Protein AF-A0A7Y5D4C3-F1 (afdb_monomer)

Radius of gyration: 26.54 Å; Cα contacts (8 Å, |Δi|>4): 122; chains: 1; bounding box: 64×65×62 Å

Mean predicted aligned error: 21.45 Å

pLDDT: mean 72.54, std 17.5, range [31.67, 95.38]

Foldseek 3Di:
DDPPDPLLDPPPPVSVVVLVVVVVVVPLVSLLSVLLVVQLVVQLVVLVVVVVLPDDPDDPCDPVNVVVVSVVSSVVSSVCSPPPHPCRSVVSSQVPRPPCVVVPPDPDPVVCVVPPDDDDDPVNDDPVNCVVVVVPPPPDDDDDDDDPPDDPPVVVVVVPDPPDPDPPDPQDLVVLCVVCQVVLVVVCVVVVHDSVVVSVQLCVQCVSVVRADADPVRHGPPCSNPDDDDPPDPDDD

Structure (mmCIF, N/CA/C/O backbone):
data_AF-A0A7Y5D4C3-F1
#
_entry.id   AF-A0A7Y5D4C3-F1
#
loop_
_atom_site.group_PDB
_atom_site.id
_atom_site.type_symbol
_atom_site.label_atom_id
_atom_site.label_alt_id
_atom_site.label_comp_id
_atom_site.label_asym_id
_atom_site.label_entity_id
_atom_site.label_seq_id
_atom_site.pdbx_PDB_ins_code
_atom_site.Cartn_x
_atom_site.Cartn_y
_atom_site.Cartn_z
_atom_site.occupancy
_atom_site.B_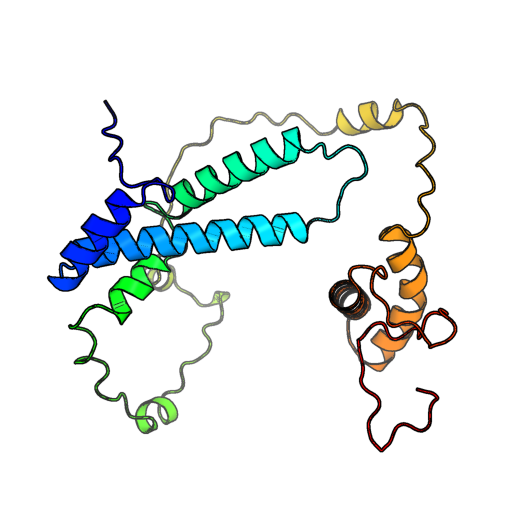iso_or_equiv
_atom_site.auth_seq_id
_atom_site.auth_comp_id
_atom_site.auth_asym_id
_atom_site.auth_atom_id
_atom_site.pdbx_PDB_model_num
ATOM 1 N N . MET A 1 1 ? -3.339 26.433 26.059 1.00 31.67 1 MET A N 1
ATOM 2 C CA . MET A 1 1 ? -2.760 25.170 26.568 1.00 31.67 1 MET A CA 1
ATOM 3 C C . MET A 1 1 ? -3.502 24.014 25.916 1.00 31.67 1 MET A C 1
ATOM 5 O O . MET A 1 1 ? -4.628 23.737 26.306 1.00 31.67 1 MET A O 1
ATOM 9 N N . LEU A 1 2 ? -2.919 23.405 24.883 1.00 35.28 2 LEU A N 1
ATOM 10 C CA . LEU A 1 2 ? -3.439 22.175 24.280 1.00 35.28 2 LEU A CA 1
ATOM 11 C C . LEU A 1 2 ? -3.152 21.020 25.248 1.00 35.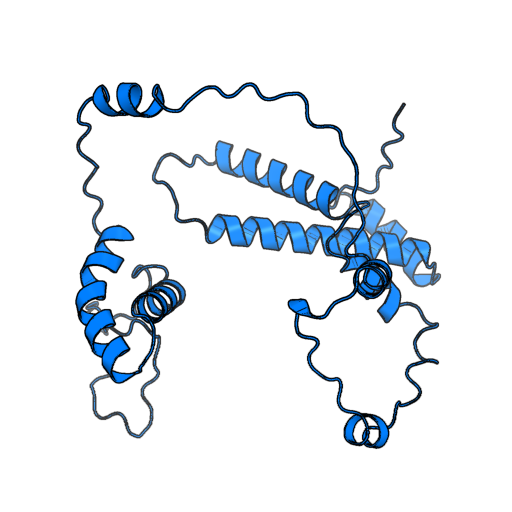28 2 LEU A C 1
ATOM 13 O O . LEU A 1 2 ? -1.994 20.763 25.572 1.00 35.28 2 LEU A O 1
ATOM 17 N N . LYS A 1 3 ? -4.200 20.371 25.764 1.00 36.19 3 LYS A N 1
ATOM 18 C CA . LYS A 1 3 ? -4.071 19.134 26.542 1.00 36.19 3 LYS A CA 1
ATOM 19 C C . LYS A 1 3 ? -3.759 18.005 25.563 1.00 36.19 3 LYS A C 1
ATOM 21 O O . LYS A 1 3 ? -4.674 17.439 24.977 1.00 36.19 3 LYS A O 1
ATOM 26 N N . VAL A 1 4 ? -2.479 17.705 25.377 1.00 41.97 4 VAL A N 1
ATOM 27 C CA . VAL A 1 4 ? -2.048 16.476 24.705 1.00 41.97 4 VAL A CA 1
ATOM 28 C C . VAL A 1 4 ? -2.431 15.322 25.632 1.00 41.97 4 VAL A C 1
ATOM 30 O O . VAL A 1 4 ? -1.893 15.199 26.731 1.00 41.97 4 VAL A O 1
ATOM 33 N N . GLN A 1 5 ? -3.446 14.548 25.254 1.00 47.00 5 GLN A N 1
ATOM 34 C CA . GLN A 1 5 ? -3.793 13.323 25.966 1.00 47.00 5 GLN A CA 1
ATOM 35 C C . GLN A 1 5 ? -2.738 12.272 25.599 1.00 47.00 5 GLN A C 1
ATOM 37 O O . GLN A 1 5 ? -2.455 12.069 24.425 1.00 47.00 5 GLN A O 1
ATOM 42 N N . ASN A 1 6 ? -2.142 11.616 26.598 1.00 45.34 6 ASN A N 1
ATOM 43 C CA . ASN A 1 6 ? -1.064 10.621 26.461 1.00 45.34 6 ASN A CA 1
ATOM 44 C C . ASN A 1 6 ? -1.511 9.293 25.799 1.00 45.34 6 ASN A C 1
ATOM 46 O O . ASN A 1 6 ? -1.026 8.229 26.162 1.00 45.34 6 ASN A O 1
ATOM 50 N N . ALA A 1 7 ? -2.455 9.331 24.860 1.00 47.62 7 ALA A N 1
ATOM 51 C CA . ALA A 1 7 ? -3.040 8.160 24.208 1.00 47.62 7 ALA A CA 1
ATOM 52 C C . ALA A 1 7 ? -2.823 8.154 22.684 1.00 47.62 7 ALA A C 1
ATOM 54 O O . ALA A 1 7 ? -3.533 7.461 21.970 1.00 47.62 7 ALA A O 1
ATOM 55 N N . ASP A 1 8 ? -1.853 8.917 22.175 1.00 54.72 8 ASP A N 1
ATOM 56 C CA . ASP A 1 8 ? -1.548 9.012 20.738 1.00 54.72 8 ASP A CA 1
ATOM 57 C C . ASP A 1 8 ? -0.224 8.305 20.365 1.00 54.72 8 ASP A C 1
ATOM 59 O O . ASP A 1 8 ? 0.352 8.554 19.306 1.00 54.72 8 ASP A O 1
ATOM 63 N N . VAL A 1 9 ? 0.290 7.421 21.233 1.00 58.50 9 VAL A N 1
ATOM 64 C CA . VAL A 1 9 ? 1.590 6.766 21.034 1.00 58.50 9 VAL A CA 1
ATOM 65 C C . VAL A 1 9 ? 1.461 5.241 21.095 1.00 58.50 9 VAL A C 1
ATOM 67 O O . VAL A 1 9 ? 1.316 4.655 22.164 1.00 58.50 9 VAL A O 1
ATOM 70 N N . TYR A 1 10 ? 1.602 4.579 19.944 1.00 55.62 10 TYR A N 1
ATOM 71 C CA . TYR A 1 10 ? 1.575 3.111 19.799 1.00 55.62 10 TYR A CA 1
ATOM 72 C C . TYR A 1 10 ? 2.639 2.352 20.595 1.00 55.62 10 TYR A C 1
ATOM 74 O O . TYR A 1 10 ? 2.581 1.127 20.682 1.00 55.62 10 TYR A O 1
ATOM 82 N N . THR A 1 11 ? 3.650 3.049 21.113 1.00 62.22 11 THR A N 1
ATOM 83 C CA . THR A 1 11 ? 4.727 2.443 21.903 1.00 62.22 11 THR A CA 1
ATOM 84 C C . THR A 1 11 ? 4.373 2.315 23.382 1.00 62.22 11 THR A C 1
ATOM 86 O O . THR A 1 11 ? 5.116 1.665 24.119 1.00 62.22 11 THR A O 1
ATOM 89 N N . ASP A 1 12 ? 3.241 2.870 23.831 1.00 64.06 12 ASP A N 1
ATOM 90 C CA . ASP A 1 12 ? 2.790 2.695 25.208 1.00 64.06 12 ASP A CA 1
ATOM 91 C C . ASP A 1 12 ? 1.990 1.393 25.379 1.00 64.06 12 ASP A C 1
ATOM 93 O O . ASP A 1 12 ? 0.757 1.338 25.318 1.00 64.06 12 ASP A O 1
ATOM 97 N N . PHE A 1 13 ? 2.724 0.314 25.645 1.00 67.06 13 PHE A N 1
ATOM 98 C CA . PHE A 1 13 ? 2.156 -0.992 25.977 1.00 67.06 13 PHE A CA 1
ATOM 99 C C . PHE A 1 13 ? 1.293 -0.975 27.253 1.00 67.06 13 PHE A C 1
ATOM 101 O O . PHE A 1 13 ? 0.424 -1.838 27.405 1.00 67.06 13 PHE A O 1
ATOM 108 N N . ASN A 1 14 ? 1.472 0.005 28.149 1.00 70.00 14 ASN A N 1
ATOM 109 C CA . ASN A 1 14 ? 0.624 0.145 29.335 1.00 70.00 14 ASN A CA 1
ATOM 110 C C . ASN A 1 14 ? -0.745 0.733 28.974 1.00 70.00 14 ASN A C 1
ATOM 112 O O . ASN A 1 14 ? -1.764 0.280 29.502 1.00 70.00 14 ASN A O 1
ATOM 116 N N . GLY A 1 15 ? -0.788 1.672 28.024 1.00 67.50 15 GLY A N 1
ATOM 117 C CA . GLY A 1 15 ? -2.030 2.193 27.448 1.00 67.50 15 GLY A CA 1
ATOM 118 C C . GLY A 1 15 ? -2.877 1.092 26.804 1.00 67.50 15 GLY A C 1
ATOM 119 O O . GLY A 1 15 ? -4.081 1.013 27.043 1.00 67.50 15 GLY A O 1
ATOM 120 N N . LEU A 1 16 ? -2.241 0.159 26.087 1.00 68.50 16 LEU A N 1
ATOM 121 C CA . LEU A 1 16 ? -2.911 -1.018 25.515 1.00 68.50 16 LEU A CA 1
ATOM 122 C C . LEU A 1 16 ? -3.478 -1.960 26.586 1.00 68.50 16 LEU A C 1
ATOM 124 O O . LEU A 1 16 ? -4.560 -2.521 26.407 1.00 68.50 16 LEU A O 1
ATOM 128 N N . GLY A 1 17 ? -2.771 -2.134 27.706 1.00 72.69 17 GLY A N 1
ATOM 129 C CA . GLY A 1 17 ? -3.251 -2.921 28.844 1.00 72.69 17 GLY A CA 1
ATOM 130 C C . GLY A 1 17 ? -4.516 -2.332 29.473 1.00 72.69 17 GLY A C 1
ATOM 131 O O . GLY A 1 17 ? -5.458 -3.072 29.764 1.00 72.69 17 GLY A O 1
ATOM 132 N N . LYS A 1 18 ? -4.563 -1.002 29.609 1.00 72.38 18 LYS A N 1
ATOM 133 C CA . LYS A 1 18 ? -5.727 -0.260 30.108 1.00 72.38 18 LYS A CA 1
ATOM 134 C C . LYS A 1 18 ? -6.912 -0.339 29.138 1.00 72.38 18 LYS A C 1
ATOM 136 O O . LYS A 1 18 ? -7.991 -0.755 29.545 1.00 72.38 18 LYS A O 1
ATOM 141 N N . LEU A 1 19 ? -6.680 -0.092 27.848 1.00 66.81 19 LEU A N 1
ATOM 142 C CA . LEU A 1 19 ? -7.702 -0.213 26.800 1.00 66.81 19 LEU A CA 1
ATOM 143 C C . LEU A 1 19 ? -8.262 -1.639 26.693 1.00 66.81 19 LEU A C 1
ATOM 145 O O . LEU A 1 19 ? -9.450 -1.827 26.460 1.00 66.81 19 LEU A O 1
ATOM 149 N N . LYS A 1 20 ? -7.429 -2.668 26.892 1.00 66.69 20 LYS A N 1
ATOM 150 C CA . LYS A 1 20 ? -7.868 -4.072 26.913 1.00 66.69 20 LYS A CA 1
ATOM 151 C C . LYS A 1 20 ? -8.758 -4.391 28.118 1.00 66.69 20 LYS A C 1
ATOM 153 O O . LYS A 1 20 ? -9.636 -5.246 27.999 1.00 66.69 20 LYS A O 1
ATOM 158 N N . ALA A 1 21 ? -8.520 -3.757 29.265 1.00 73.69 21 ALA A N 1
ATOM 159 C CA . ALA A 1 21 ? -9.390 -3.878 30.431 1.00 73.69 21 ALA A CA 1
ATOM 160 C C . ALA A 1 21 ? -10.730 -3.162 30.186 1.00 73.69 21 ALA A C 1
ATOM 162 O O . ALA A 1 21 ? -11.775 -3.776 30.365 1.00 73.69 21 ALA A O 1
ATOM 163 N N . GLU A 1 22 ? -10.700 -1.938 29.659 1.00 66.62 22 GLU A N 1
ATOM 164 C CA . GLU A 1 22 ? -11.893 -1.141 29.322 1.00 66.62 22 GLU A CA 1
ATOM 165 C C . GLU A 1 22 ? -12.736 -1.788 28.203 1.00 66.62 22 GLU A C 1
ATOM 167 O O . GLU A 1 22 ? -13.964 -1.817 28.261 1.00 66.62 22 GLU A O 1
ATOM 172 N N . ALA A 1 23 ? -12.099 -2.430 27.217 1.00 66.25 23 ALA A N 1
ATOM 173 C CA . ALA A 1 23 ? -12.788 -3.178 26.164 1.00 66.25 23 ALA A CA 1
ATOM 174 C C . ALA A 1 23 ? -13.536 -4.419 26.691 1.00 66.25 23 ALA A C 1
ATOM 176 O O . ALA A 1 23 ? -14.519 -4.847 26.084 1.00 66.25 23 ALA A O 1
ATOM 177 N N . ARG A 1 24 ? -13.108 -5.005 27.822 1.00 67.56 24 ARG A N 1
ATOM 178 C CA . ARG A 1 24 ? -13.862 -6.088 28.485 1.00 67.56 24 ARG A CA 1
ATOM 179 C C . ARG A 1 24 ? -15.140 -5.581 29.146 1.00 67.56 24 ARG A C 1
ATOM 181 O O . ARG A 1 24 ? -16.075 -6.361 29.293 1.00 67.56 24 ARG A O 1
ATOM 188 N N . GLU A 1 25 ? -15.184 -4.302 29.498 1.00 70.00 25 GLU A N 1
ATOM 189 C CA . GLU A 1 25 ? -16.347 -3.642 30.097 1.00 70.00 25 GLU A CA 1
ATOM 190 C C . GLU A 1 25 ? -17.335 -3.111 29.040 1.00 70.00 25 GLU A C 1
ATOM 192 O O . GLU A 1 25 ? -18.353 -2.526 29.396 1.00 70.00 25 GLU A O 1
ATOM 197 N N . GLN A 1 26 ? -17.085 -3.377 27.747 1.00 66.94 26 GLN A N 1
ATOM 198 C CA . GLN A 1 26 ? -17.913 -2.939 26.611 1.00 66.94 26 GLN A CA 1
ATOM 199 C C . GLN A 1 26 ? -18.101 -1.417 26.543 1.00 66.94 26 GLN A C 1
ATOM 201 O O . GLN A 1 26 ? -19.115 -0.939 26.032 1.00 66.94 26 GLN A O 1
ATOM 206 N N . ASP A 1 27 ? -17.119 -0.654 27.027 1.00 74.81 27 ASP A N 1
ATOM 207 C CA . ASP A 1 27 ? -17.157 0.800 26.939 1.00 74.81 27 ASP A CA 1
ATOM 208 C C . ASP A 1 27 ? -17.080 1.247 25.459 1.00 74.81 27 ASP A C 1
ATOM 210 O O . ASP A 1 27 ? -16.080 0.970 24.776 1.00 74.81 27 ASP A O 1
ATOM 214 N N . PRO A 1 28 ? -18.117 1.925 24.923 1.00 74.50 28 PRO A N 1
ATOM 215 C CA . PRO A 1 28 ? -18.113 2.421 23.549 1.00 74.50 28 PRO A CA 1
ATOM 216 C C . PRO A 1 28 ? -16.993 3.439 23.276 1.00 74.50 28 PRO A C 1
ATOM 218 O O . PRO A 1 28 ? -16.526 3.530 22.137 1.00 74.50 28 PRO A O 1
ATOM 221 N N . GLU A 1 29 ? -16.514 4.170 24.287 1.00 80.56 29 GLU A N 1
ATOM 222 C CA . GLU A 1 29 ? -15.396 5.105 24.119 1.00 80.56 29 GLU A CA 1
ATOM 223 C C . GLU A 1 29 ? -14.059 4.366 23.973 1.00 80.56 29 GLU A C 1
ATOM 225 O O . GLU A 1 29 ? -13.242 4.731 23.122 1.00 80.56 29 GLU A O 1
ATOM 230 N N . ALA A 1 30 ? -13.854 3.265 24.702 1.00 82.75 30 ALA A N 1
ATOM 231 C CA . ALA A 1 30 ? -12.662 2.427 24.559 1.00 82.75 30 ALA A CA 1
ATOM 232 C C . ALA A 1 30 ? -12.577 1.790 23.162 1.00 82.75 30 ALA A C 1
ATOM 234 O O . ALA A 1 30 ? -11.511 1.772 22.541 1.00 82.75 30 ALA A O 1
ATOM 235 N N . LEU A 1 31 ? -13.714 1.337 22.621 1.00 81.69 31 LEU A N 1
ATOM 236 C CA . LEU A 1 31 ? -13.812 0.823 21.251 1.00 81.69 31 LEU A CA 1
ATOM 237 C C . LEU A 1 31 ? -13.377 1.879 20.222 1.00 81.69 31 LEU A C 1
ATOM 239 O O . LEU A 1 31 ? -12.632 1.573 19.290 1.00 81.69 31 LEU A O 1
ATOM 243 N N . LYS A 1 32 ? -13.811 3.131 20.407 1.00 85.69 32 LYS A N 1
ATOM 244 C CA . LYS A 1 32 ? -13.448 4.259 19.542 1.00 85.69 32 LYS A CA 1
ATOM 245 C C . LYS A 1 32 ? -11.959 4.579 19.611 1.00 85.69 32 LYS A C 1
ATOM 247 O O . LYS A 1 32 ? -11.339 4.779 18.567 1.00 85.69 32 LYS A O 1
ATOM 252 N N . GLN A 1 33 ? -11.375 4.573 20.807 1.00 84.31 33 GLN A N 1
ATOM 253 C CA . GLN A 1 33 ? -9.936 4.776 20.982 1.00 84.31 33 GLN A CA 1
ATOM 254 C C . GLN A 1 33 ? -9.130 3.673 20.291 1.00 84.31 33 GLN A C 1
ATOM 256 O O . GLN A 1 33 ? -8.238 3.969 19.503 1.00 84.31 33 GLN A O 1
ATOM 261 N N . VAL A 1 34 ? -9.486 2.402 20.493 1.00 85.25 34 VAL A N 1
ATOM 262 C CA . VAL A 1 34 ? -8.806 1.271 19.837 1.00 85.25 34 VAL A CA 1
ATOM 263 C C . VAL A 1 34 ? -8.963 1.323 18.316 1.00 85.25 34 VAL A C 1
ATOM 265 O O . VAL A 1 34 ? -8.002 1.077 17.590 1.00 85.25 34 VAL A O 1
ATOM 268 N N . ALA A 1 35 ? -10.145 1.679 17.813 1.00 87.88 35 ALA A N 1
ATOM 269 C CA . ALA A 1 35 ? -10.388 1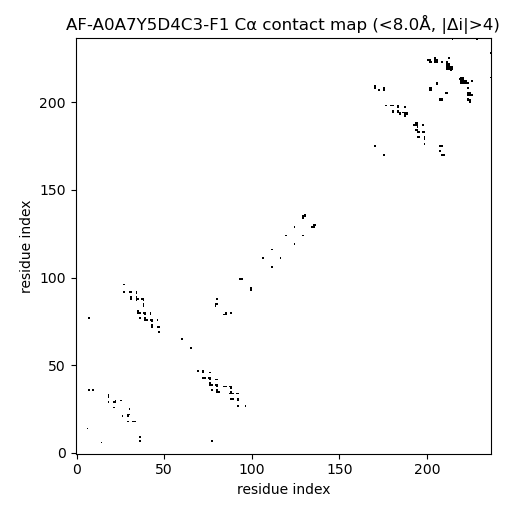.814 16.381 1.00 87.88 35 ALA A CA 1
ATOM 270 C C . ALA A 1 35 ? -9.551 2.942 15.751 1.00 87.88 35 ALA A C 1
ATOM 272 O O . ALA A 1 35 ? -9.014 2.757 14.658 1.00 87.88 35 ALA A O 1
ATOM 273 N N . LYS A 1 36 ? -9.382 4.068 16.459 1.00 88.00 36 LYS A N 1
ATOM 274 C CA . LYS A 1 36 ? -8.485 5.166 16.065 1.00 88.00 36 LYS A CA 1
ATOM 275 C C . LYS A 1 36 ? -7.033 4.687 15.991 1.00 88.00 36 LYS A C 1
ATOM 277 O O . LYS A 1 36 ? -6.377 4.874 14.969 1.00 88.00 36 LYS A O 1
ATOM 282 N N . GLN A 1 37 ? -6.568 3.974 17.021 1.00 85.12 37 GLN A N 1
ATOM 283 C CA . GLN A 1 37 ? -5.230 3.372 17.029 1.00 85.12 37 GLN A CA 1
ATOM 284 C C . GLN A 1 37 ? -5.046 2.393 15.856 1.00 85.12 37 GLN A C 1
ATOM 286 O O . GLN A 1 37 ? -4.021 2.399 15.179 1.00 85.12 37 GLN A O 1
ATOM 291 N N . PHE A 1 38 ? -6.053 1.587 15.534 1.00 88.94 38 PHE A N 1
ATOM 292 C CA . PHE A 1 38 ? -5.971 0.682 14.391 1.00 88.94 38 PHE A CA 1
ATOM 293 C C . PHE A 1 38 ? -5.890 1.416 13.042 1.00 88.94 38 PHE A C 1
ATOM 295 O O . PHE A 1 38 ? -5.038 1.086 12.218 1.00 88.94 38 PHE A O 1
ATOM 302 N N . GLU A 1 39 ? -6.744 2.419 12.812 1.00 89.12 39 GLU A N 1
ATOM 303 C CA . GLU A 1 39 ? -6.714 3.234 11.587 1.00 89.12 39 GLU A CA 1
ATOM 304 C C . GLU A 1 39 ? -5.349 3.894 11.396 1.00 89.12 39 GLU A C 1
ATOM 306 O O . GLU A 1 39 ? -4.804 3.929 10.295 1.00 89.12 39 GLU A O 1
ATOM 311 N N . SER A 1 40 ? -4.762 4.346 12.492 1.00 89.88 40 SER A N 1
ATOM 312 C CA . SER A 1 40 ? -3.461 4.982 12.500 1.00 89.88 40 SER A CA 1
ATOM 313 C C . SER A 1 40 ? -2.330 3.997 12.118 1.00 89.88 40 SER A C 1
ATOM 315 O O . SER A 1 40 ? -1.496 4.323 11.266 1.00 89.88 40 SER A O 1
ATOM 317 N N . LEU A 1 41 ? -2.352 2.745 12.607 1.00 89.25 41 LEU A N 1
ATOM 318 C CA . LEU A 1 41 ? -1.419 1.695 12.160 1.00 89.25 41 LEU A CA 1
ATOM 319 C C . LEU A 1 41 ? -1.571 1.402 10.666 1.00 89.25 41 LEU A C 1
ATOM 321 O O . LEU A 1 41 ? -0.584 1.280 9.939 1.00 89.25 41 LEU A O 1
ATOM 325 N N . PHE A 1 42 ? -2.815 1.301 10.207 1.00 92.62 42 PHE A N 1
ATOM 326 C CA . PHE A 1 42 ? -3.117 1.062 8.805 1.00 92.62 42 PHE A CA 1
ATOM 327 C C . PHE A 1 42 ? -2.578 2.190 7.917 1.00 92.62 42 PHE A C 1
ATOM 329 O O . PHE A 1 42 ? -1.911 1.921 6.920 1.00 92.62 42 PHE A O 1
ATOM 336 N N . LEU A 1 43 ? -2.789 3.452 8.301 1.00 92.50 43 LEU A N 1
ATOM 337 C CA . LEU A 1 43 ? -2.254 4.601 7.573 1.00 92.50 43 LEU A CA 1
ATOM 338 C C . LEU A 1 43 ? -0.726 4.597 7.544 1.00 92.50 43 LEU A C 1
ATOM 340 O O . LEU A 1 43 ? -0.151 4.889 6.500 1.00 92.50 43 LEU A O 1
ATOM 344 N N . ASN A 1 44 ? -0.060 4.202 8.632 1.00 91.19 44 ASN A N 1
ATOM 345 C CA . ASN A 1 44 ? 1.392 4.037 8.625 1.00 91.19 44 ASN A CA 1
ATOM 346 C C . ASN A 1 44 ? 1.839 2.972 7.608 1.00 91.19 44 ASN A C 1
ATOM 348 O O . ASN A 1 44 ? 2.758 3.219 6.828 1.00 91.19 44 ASN A O 1
ATOM 352 N N . MET A 1 45 ? 1.156 1.823 7.552 1.00 89.88 45 MET A N 1
ATOM 353 C CA . MET A 1 45 ? 1.435 0.781 6.556 1.00 89.88 45 MET A CA 1
ATOM 354 C C . MET A 1 45 ? 1.213 1.279 5.125 1.00 89.88 45 MET A C 1
ATOM 356 O O . MET A 1 45 ? 2.027 1.004 4.245 1.00 89.88 45 MET A O 1
ATOM 360 N N . VAL A 1 46 ? 0.138 2.035 4.892 1.00 92.56 46 VAL A N 1
ATOM 361 C CA . VAL A 1 46 ? -0.179 2.612 3.582 1.00 92.56 46 VAL A CA 1
ATOM 362 C C . VAL A 1 46 ? 0.882 3.633 3.173 1.00 92.56 46 VAL A C 1
ATOM 364 O O . VAL A 1 46 ? 1.459 3.490 2.098 1.00 92.56 46 VAL A O 1
ATOM 367 N N . LEU A 1 47 ? 1.218 4.597 4.034 1.00 90.94 47 LEU A N 1
ATOM 368 C CA . LEU A 1 47 ? 2.275 5.589 3.790 1.00 90.94 47 LEU A CA 1
ATOM 369 C C . LEU A 1 47 ? 3.616 4.915 3.482 1.00 90.94 47 LEU A C 1
ATOM 371 O O . LEU A 1 47 ? 4.261 5.231 2.480 1.00 90.94 47 LEU A O 1
ATOM 375 N N . LYS A 1 48 ? 3.980 3.906 4.277 1.00 90.06 48 LYS A N 1
ATOM 376 C CA . LYS A 1 48 ? 5.192 3.116 4.071 1.00 90.06 48 LYS A CA 1
ATOM 377 C C . LYS A 1 48 ? 5.169 2.354 2.747 1.00 90.06 48 LYS A C 1
ATOM 379 O O . LYS A 1 48 ? 6.160 2.380 2.022 1.00 90.06 48 LYS A O 1
ATOM 384 N N . SER A 1 49 ? 4.049 1.725 2.389 1.00 89.44 49 SER A N 1
ATOM 385 C CA . SER A 1 49 ? 3.905 1.013 1.111 1.00 89.44 49 SER A CA 1
ATOM 386 C C . SER A 1 49 ? 3.966 1.955 -0.094 1.00 89.44 49 SER A C 1
ATOM 388 O O . SER A 1 49 ? 4.613 1.631 -1.085 1.00 89.44 49 SER A O 1
ATOM 390 N N . MET A 1 50 ? 3.376 3.154 0.001 1.00 88.25 50 MET A N 1
ATOM 391 C CA . MET A 1 50 ? 3.446 4.171 -1.051 1.00 88.25 50 MET A CA 1
ATOM 392 C C . MET A 1 50 ? 4.882 4.655 -1.240 1.00 88.25 50 MET A C 1
ATOM 394 O O . MET A 1 50 ? 5.338 4.808 -2.371 1.00 88.25 50 MET A O 1
ATOM 398 N N . ARG A 1 51 ? 5.626 4.836 -0.144 1.00 82.00 51 ARG A N 1
ATOM 399 C CA . ARG A 1 51 ? 7.045 5.204 -0.182 1.00 82.00 51 ARG A CA 1
ATOM 400 C C . ARG A 1 51 ? 7.913 4.087 -0.762 1.00 82.00 51 ARG A C 1
ATOM 402 O O . ARG A 1 51 ? 8.760 4.367 -1.597 1.00 82.00 51 ARG A O 1
ATOM 409 N N . GLN A 1 52 ? 7.673 2.833 -0.384 1.00 81.31 52 GLN A N 1
ATOM 410 C CA . GLN A 1 52 ? 8.355 1.670 -0.969 1.00 81.31 52 GLN A CA 1
ATOM 411 C C . GLN A 1 52 ? 8.027 1.482 -2.460 1.00 81.31 52 GLN A C 1
ATOM 413 O O . GLN A 1 52 ? 8.860 0.985 -3.216 1.00 81.31 52 GLN A O 1
ATOM 418 N N . ALA A 1 53 ? 6.827 1.887 -2.885 1.00 81.44 53 ALA A N 1
ATOM 419 C CA . ALA A 1 53 ? 6.409 1.893 -4.282 1.00 81.44 53 ALA A CA 1
ATOM 420 C C . ALA A 1 53 ? 6.945 3.105 -5.064 1.00 81.44 53 ALA A C 1
ATOM 422 O O . ALA A 1 53 ? 7.029 3.042 -6.296 1.00 81.44 53 ALA A O 1
ATOM 423 N N . LYS A 1 54 ? 7.336 4.195 -4.380 1.00 74.38 54 LYS A N 1
ATOM 424 C CA . LYS A 1 54 ? 8.031 5.318 -5.010 1.00 74.38 54 LYS A CA 1
ATOM 425 C C . LYS A 1 54 ? 9.325 4.787 -5.608 1.00 74.38 54 LYS A C 1
ATOM 427 O O . LYS A 1 54 ? 10.118 4.091 -4.979 1.00 74.38 54 LYS A O 1
ATOM 432 N N . LEU A 1 55 ? 9.519 5.123 -6.872 1.00 58.00 55 LEU A N 1
ATOM 433 C CA . LEU A 1 55 ? 10.709 4.785 -7.615 1.00 58.00 55 LEU A CA 1
ATOM 434 C C . LEU A 1 55 ? 11.899 5.480 -6.961 1.00 58.00 55 LEU A C 1
ATOM 436 O O . LEU A 1 55 ? 12.091 6.664 -7.182 1.00 58.00 55 LEU A O 1
ATOM 440 N N . ASP A 1 56 ? 12.660 4.696 -6.193 1.00 58.28 56 ASP A N 1
ATOM 441 C CA . ASP A 1 56 ? 13.913 5.085 -5.540 1.00 58.28 56 ASP A CA 1
ATOM 442 C C . ASP A 1 56 ? 14.738 6.022 -6.432 1.00 58.28 56 ASP A C 1
ATOM 444 O O . ASP A 1 56 ? 14.992 5.687 -7.601 1.00 58.28 56 ASP A O 1
ATOM 448 N N . ASP A 1 57 ? 15.053 7.189 -5.871 1.00 53.81 57 ASP A N 1
ATOM 449 C CA . ASP A 1 57 ? 15.938 8.209 -6.425 1.00 53.81 57 ASP A CA 1
ATOM 450 C C . ASP A 1 57 ? 17.273 7.986 -5.708 1.00 53.81 57 ASP A C 1
ATOM 452 O O . ASP A 1 57 ? 17.349 8.043 -4.481 1.00 53.81 57 ASP A O 1
ATOM 456 N N . GLY A 1 58 ? 18.262 7.536 -6.474 1.00 55.75 58 GLY A N 1
ATOM 457 C CA . GLY A 1 58 ? 19.244 6.560 -6.015 1.00 55.75 58 GLY A CA 1
ATOM 458 C C . GLY A 1 58 ? 20.265 7.034 -4.984 1.00 55.75 58 GLY A C 1
ATOM 459 O O . GLY A 1 58 ? 20.455 8.223 -4.769 1.00 55.75 58 GLY A O 1
ATOM 460 N N . ALA A 1 59 ? 20.977 6.055 -4.412 1.00 57.16 59 ALA A N 1
ATOM 461 C CA . ALA A 1 59 ? 22.303 6.121 -3.767 1.00 57.16 59 ALA A CA 1
ATOM 462 C C . ALA A 1 59 ? 22.564 7.182 -2.665 1.00 57.16 59 ALA A C 1
ATOM 464 O O . ALA A 1 59 ? 23.625 7.152 -2.047 1.00 57.16 59 ALA A O 1
ATOM 465 N N . MET A 1 60 ? 21.611 8.071 -2.381 1.00 62.16 60 MET A N 1
ATOM 466 C CA . MET A 1 60 ? 21.675 9.170 -1.410 1.00 62.16 60 MET A CA 1
ATOM 467 C C . MET A 1 60 ? 20.715 8.959 -0.225 1.00 62.16 60 MET A C 1
ATOM 469 O O . MET A 1 60 ? 20.657 9.789 0.685 1.00 62.16 60 MET A O 1
ATOM 473 N N . ASP A 1 61 ? 19.975 7.847 -0.197 1.00 66.25 61 ASP A N 1
ATOM 474 C CA . ASP A 1 61 ? 19.092 7.490 0.915 1.00 66.25 61 ASP A CA 1
ATOM 475 C C . ASP A 1 61 ? 19.890 6.843 2.059 1.00 66.25 61 ASP A C 1
ATOM 477 O O . ASP A 1 61 ? 20.114 5.630 2.106 1.00 66.25 61 ASP A O 1
ATOM 481 N N . ASN A 1 62 ? 20.381 7.686 2.968 1.00 78.88 62 ASN A N 1
ATOM 482 C CA . ASN A 1 62 ? 21.102 7.258 4.163 1.00 78.88 62 ASN A CA 1
ATOM 483 C C . ASN A 1 62 ? 20.147 6.675 5.224 1.00 78.88 62 ASN A C 1
ATOM 485 O O . ASN A 1 62 ? 18.989 7.081 5.331 1.00 78.88 62 ASN A O 1
ATOM 489 N N . ASP A 1 63 ? 20.651 5.799 6.095 1.00 81.12 63 ASP A N 1
ATOM 490 C CA . ASP A 1 63 ? 19.872 5.196 7.188 1.00 81.12 63 ASP A CA 1
ATOM 491 C C . ASP A 1 63 ? 19.336 6.243 8.179 1.00 81.12 63 ASP A C 1
ATOM 493 O O . ASP A 1 63 ? 18.252 6.086 8.740 1.00 81.12 63 ASP A O 1
ATOM 497 N N . GLN A 1 64 ? 20.046 7.366 8.338 1.00 79.94 64 GLN A N 1
ATOM 498 C CA . GLN A 1 64 ? 19.554 8.513 9.105 1.00 79.94 64 GLN A CA 1
ATOM 499 C C . GLN A 1 64 ? 18.314 9.137 8.457 1.00 79.94 64 GLN A C 1
ATOM 501 O O . GLN A 1 64 ? 17.337 9.414 9.150 1.00 79.94 64 GLN A O 1
ATOM 506 N N . SER A 1 65 ? 18.321 9.320 7.134 1.00 83.44 65 SER A N 1
ATOM 507 C CA . SER A 1 65 ? 17.180 9.862 6.391 1.00 83.44 65 SER A CA 1
ATOM 508 C C . SER A 1 65 ? 15.967 8.945 6.519 1.00 83.44 65 SER A C 1
ATOM 510 O O . SER A 1 65 ? 14.880 9.432 6.819 1.00 83.44 65 SER A O 1
ATOM 512 N N . LYS A 1 66 ? 16.158 7.626 6.395 1.00 82.94 66 LYS A N 1
ATOM 513 C CA . LYS A 1 66 ? 15.097 6.626 6.598 1.00 82.94 66 LYS A CA 1
ATOM 514 C C . LYS A 1 66 ? 14.515 6.680 8.003 1.00 82.94 66 LYS A C 1
ATOM 516 O O . LYS A 1 66 ? 13.301 6.690 8.147 1.00 82.94 66 LYS A O 1
ATOM 521 N N . PHE A 1 67 ? 15.357 6.792 9.030 1.00 84.81 67 PHE A N 1
ATOM 522 C CA . PHE A 1 67 ? 14.889 6.920 10.410 1.00 84.81 67 PHE A CA 1
ATOM 523 C C . PHE A 1 67 ? 14.017 8.170 10.617 1.00 84.81 67 PHE A C 1
ATOM 525 O O . PHE A 1 67 ? 12.929 8.077 11.185 1.00 84.81 67 PHE A O 1
ATOM 532 N N . TYR A 1 68 ? 14.448 9.337 10.120 1.00 87.38 68 TYR A N 1
ATOM 533 C CA . TYR A 1 68 ? 13.647 10.566 10.208 1.00 87.38 68 TYR A CA 1
ATOM 534 C C . TYR A 1 68 ? 12.354 10.481 9.393 1.00 87.38 68 TYR A C 1
ATOM 536 O O . TYR A 1 68 ? 11.320 10.980 9.831 1.00 87.38 68 TYR A O 1
ATOM 544 N N . GLN A 1 69 ? 12.400 9.841 8.225 1.00 87.06 69 GLN A N 1
ATOM 545 C CA . GLN A 1 69 ? 11.225 9.595 7.394 1.00 87.06 69 GLN A CA 1
ATOM 546 C C . GLN A 1 69 ? 10.232 8.652 8.079 1.00 87.06 69 GLN A C 1
ATOM 548 O O . GLN A 1 69 ? 9.041 8.942 8.082 1.00 87.06 69 GLN A O 1
ATOM 553 N N . ASP A 1 70 ? 10.709 7.577 8.707 1.00 87.56 70 ASP A N 1
ATOM 554 C CA . ASP A 1 70 ? 9.879 6.649 9.476 1.00 87.56 70 ASP A CA 1
ATOM 555 C C . ASP A 1 70 ? 9.225 7.364 10.667 1.00 87.56 70 ASP A C 1
ATOM 557 O O . ASP A 1 70 ? 8.025 7.214 10.899 1.00 87.56 70 ASP A O 1
ATOM 561 N N . MET A 1 71 ? 9.981 8.194 11.394 1.00 89.00 71 MET A N 1
ATOM 562 C CA . MET A 1 71 ? 9.440 9.000 12.493 1.00 89.00 71 MET A CA 1
ATOM 563 C C . MET A 1 71 ? 8.383 9.996 11.993 1.00 89.00 71 MET A C 1
ATOM 565 O O . MET A 1 71 ? 7.342 10.179 12.625 1.00 89.00 71 MET A O 1
ATOM 569 N N . TYR A 1 72 ? 8.631 10.627 10.845 1.00 90.88 72 TYR A N 1
ATOM 570 C CA . TYR A 1 72 ? 7.686 11.538 10.211 1.00 90.88 72 TYR A CA 1
ATOM 571 C C . TYR A 1 72 ? 6.398 10.818 9.791 1.00 90.88 72 TYR A C 1
ATOM 573 O O . TYR A 1 72 ? 5.308 11.286 10.115 1.00 90.88 72 TYR A O 1
ATOM 581 N N . ASP A 1 73 ? 6.506 9.655 9.147 1.00 89.81 73 ASP A N 1
ATOM 582 C CA . ASP A 1 73 ? 5.358 8.860 8.703 1.00 89.81 73 ASP A CA 1
ATOM 583 C C . ASP A 1 73 ? 4.531 8.344 9.884 1.00 89.81 73 ASP A C 1
ATOM 585 O O . ASP A 1 73 ? 3.308 8.240 9.790 1.00 89.81 73 ASP A O 1
ATOM 589 N N . GLN A 1 74 ? 5.170 8.052 11.018 1.00 89.06 74 GLN A N 1
ATOM 590 C CA . GLN A 1 74 ? 4.469 7.718 12.258 1.00 89.06 74 GLN A CA 1
ATOM 591 C C . GLN A 1 74 ? 3.625 8.893 12.760 1.00 89.06 74 GLN A C 1
ATOM 593 O O . GLN A 1 74 ? 2.438 8.713 13.028 1.00 89.06 74 GLN A O 1
ATOM 598 N N . GLN A 1 75 ? 4.201 10.095 12.850 1.00 88.19 75 GLN A N 1
ATOM 599 C CA . GLN A 1 75 ? 3.472 11.285 13.306 1.00 88.19 75 GLN A CA 1
ATOM 600 C C . GLN A 1 75 ? 2.353 11.673 12.340 1.00 88.19 75 GLN A C 1
ATOM 602 O O . GLN A 1 75 ? 1.241 11.995 12.760 1.00 88.19 75 GLN A O 1
ATOM 607 N N . LEU A 1 76 ? 2.625 11.584 11.039 1.00 89.69 76 LEU A N 1
ATOM 608 C CA . LEU A 1 76 ? 1.637 11.849 10.009 1.00 89.69 76 LEU A CA 1
ATOM 609 C C . LEU A 1 76 ? 0.466 10.863 10.097 1.00 89.69 76 LEU A C 1
ATOM 611 O O . LEU A 1 76 ? -0.684 11.287 10.041 1.00 89.69 76 LEU A O 1
ATOM 615 N N . ALA A 1 77 ? 0.731 9.570 10.299 1.00 89.19 77 ALA A N 1
ATOM 616 C CA . ALA A 1 77 ? -0.313 8.560 10.452 1.00 89.19 77 ALA A CA 1
ATOM 617 C C . ALA A 1 77 ? -1.204 8.807 11.684 1.00 89.19 77 ALA A C 1
ATOM 619 O O . ALA A 1 77 ? -2.428 8.707 11.581 1.00 89.19 77 ALA A O 1
ATOM 620 N N . VAL A 1 78 ? -0.614 9.186 12.825 1.00 87.44 78 VAL A N 1
ATOM 621 C CA . VAL A 1 78 ? -1.367 9.566 14.037 1.00 87.44 78 VAL A CA 1
ATOM 622 C C . VAL A 1 78 ? -2.242 10.786 13.765 1.00 87.44 78 VAL A C 1
ATOM 624 O O . VAL A 1 78 ? -3.440 10.759 14.046 1.00 87.44 78 VAL A O 1
ATOM 627 N N . HIS A 1 79 ? -1.680 11.832 13.158 1.00 87.25 79 HIS A N 1
ATOM 628 C CA . HIS A 1 79 ? -2.416 13.058 12.862 1.00 87.25 79 HIS A CA 1
ATOM 629 C C . HIS A 1 79 ? -3.572 12.814 11.881 1.00 87.25 79 HIS A C 1
ATOM 631 O O . HIS A 1 79 ? -4.682 13.302 12.091 1.00 87.25 79 HIS A O 1
ATOM 637 N N . LEU A 1 80 ? -3.335 12.020 10.832 1.00 87.25 80 LEU A N 1
ATOM 638 C CA . LEU A 1 80 ? -4.348 11.681 9.834 1.00 87.25 80 LEU A CA 1
ATOM 639 C C . LEU A 1 80 ? -5.456 10.797 10.406 1.00 87.25 80 LEU A C 1
ATOM 641 O O . LEU A 1 80 ? -6.602 10.992 10.043 1.00 87.25 80 LEU A O 1
ATOM 645 N N . SER A 1 81 ? -5.161 9.883 11.331 1.00 87.50 81 SER A N 1
ATOM 646 C CA . SER A 1 81 ? -6.187 9.077 12.020 1.00 87.50 81 SER A CA 1
ATOM 647 C C . SER A 1 81 ? -7.046 9.850 13.029 1.00 87.50 81 SER A C 1
ATOM 649 O O . SER A 1 81 ? -7.926 9.281 13.668 1.00 87.50 81 SER A O 1
ATOM 651 N N . GLY A 1 82 ? -6.728 11.129 13.241 1.00 80.62 82 GLY A N 1
ATOM 652 C CA . GLY A 1 82 ? -7.383 12.023 14.183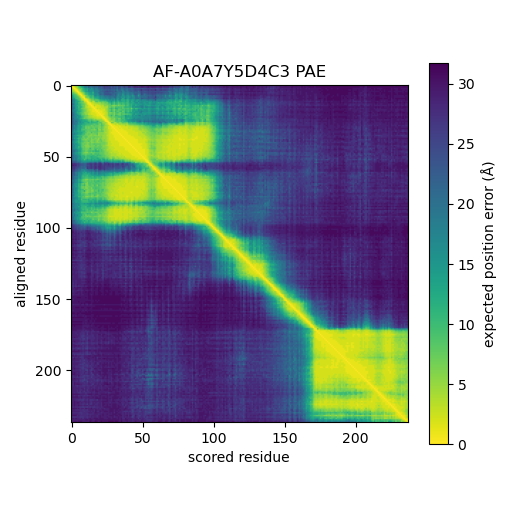 1.00 80.62 82 GLY A CA 1
ATOM 653 C C . GLY A 1 82 ? -8.819 12.391 13.805 1.00 80.62 82 GLY A C 1
ATOM 654 O O . GLY A 1 82 ? -9.639 11.568 13.414 1.00 80.62 82 GLY A O 1
ATOM 655 N N . GLU A 1 83 ? -9.151 13.671 13.949 1.00 67.25 83 GLU A N 1
ATOM 656 C CA . GLU A 1 83 ? -10.531 14.157 13.813 1.00 67.25 83 GLU A CA 1
ATOM 657 C C . GLU A 1 83 ? -11.098 14.083 12.379 1.00 67.25 83 GLU A C 1
ATOM 659 O O . GLU A 1 83 ? -12.317 14.109 12.208 1.00 67.25 83 GLU A O 1
ATOM 664 N N . SER A 1 84 ? -10.238 13.926 11.364 1.00 68.06 84 SER A N 1
ATOM 665 C CA . SER A 1 84 ? -10.605 13.889 9.937 1.00 68.06 84 SER A CA 1
ATOM 666 C C . SER A 1 84 ? -10.023 12.673 9.197 1.00 68.06 84 SER A C 1
ATOM 668 O O . SER A 1 84 ? -9.621 12.787 8.039 1.00 68.06 84 SER A O 1
ATOM 670 N N . GLY A 1 85 ? -9.944 11.517 9.868 1.00 76.50 85 GLY A N 1
ATOM 671 C CA . GLY A 1 85 ? -9.434 10.275 9.277 1.00 76.50 85 GLY A CA 1
ATOM 672 C C . GLY A 1 85 ? -10.230 9.736 8.092 1.00 76.50 85 GLY A C 1
ATOM 673 O O . GLY A 1 85 ? -11.303 10.230 7.744 1.00 76.50 85 GLY A O 1
ATOM 674 N N . ILE A 1 86 ? -9.697 8.680 7.469 1.00 86.44 86 ILE A N 1
ATOM 675 C CA . ILE A 1 86 ? -10.290 8.025 6.288 1.00 86.44 86 ILE A CA 1
ATOM 676 C C . ILE A 1 86 ? -11.643 7.356 6.592 1.00 86.44 86 ILE A C 1
ATOM 678 O O . ILE A 1 86 ? -12.344 6.924 5.680 1.00 86.44 86 ILE A O 1
ATOM 682 N N . GLY A 1 87 ? -12.025 7.281 7.870 1.00 87.75 87 GLY A N 1
ATOM 683 C CA . GLY A 1 87 ? -13.326 6.809 8.335 1.00 87.75 87 GLY A CA 1
ATOM 684 C C . GLY A 1 87 ? -13.340 5.327 8.705 1.00 87.75 87 GLY A C 1
ATOM 685 O O . GLY A 1 87 ? -14.398 4.793 9.049 1.00 87.75 87 GLY A O 1
ATOM 686 N N . LEU A 1 88 ? -12.179 4.666 8.692 1.00 89.88 88 LEU A N 1
ATOM 687 C CA . LEU A 1 88 ? -12.039 3.257 9.049 1.00 89.88 88 LEU A CA 1
ATOM 688 C C . LEU A 1 88 ? -12.341 3.041 10.534 1.00 89.88 88 LEU A C 1
ATOM 690 O O . LEU A 1 88 ? -13.047 2.092 10.879 1.00 89.88 88 LEU A O 1
ATOM 694 N N . ALA A 1 89 ? -11.891 3.954 11.401 1.00 88.88 89 ALA A N 1
ATOM 695 C CA . ALA A 1 89 ? -12.188 3.895 12.828 1.00 88.88 89 ALA A CA 1
ATOM 696 C C . ALA A 1 89 ? -13.703 3.949 13.095 1.00 88.88 89 ALA A C 1
ATOM 698 O O . ALA A 1 89 ? -14.242 3.137 13.845 1.00 88.88 89 ALA A O 1
ATOM 699 N N . ASN A 1 90 ? -14.418 4.842 12.404 1.00 87.62 90 ASN A N 1
ATOM 700 C CA . ASN A 1 90 ? -15.872 4.975 12.525 1.00 87.62 90 ASN A CA 1
ATOM 701 C C . ASN A 1 90 ? -16.609 3.731 12.015 1.00 87.62 90 ASN A C 1
ATOM 703 O O . ASN A 1 90 ? -17.591 3.301 12.621 1.00 87.62 90 ASN A O 1
ATOM 707 N N . MET A 1 91 ? -16.135 3.131 10.919 1.00 87.69 91 MET A N 1
ATOM 708 C CA . MET A 1 91 ? -16.701 1.887 10.399 1.00 87.69 91 MET A CA 1
ATOM 709 C C . MET A 1 91 ? -16.495 0.725 11.377 1.00 87.69 91 MET A C 1
ATOM 711 O O . MET A 1 91 ? -17.433 -0.028 11.623 1.00 87.69 91 MET A O 1
ATOM 715 N N . MET A 1 92 ? -15.306 0.606 11.970 1.00 85.38 92 MET A N 1
ATOM 716 C CA . MET A 1 92 ? -14.998 -0.409 12.983 1.00 85.38 92 MET A CA 1
ATOM 717 C C . MET A 1 92 ? -15.874 -0.234 14.224 1.00 85.38 92 MET A C 1
ATOM 719 O O . MET A 1 92 ? -16.487 -1.199 14.676 1.00 85.38 92 MET A O 1
ATOM 723 N N . VAL A 1 93 ? -16.018 1.003 14.715 1.00 87.44 93 VAL A N 1
ATOM 724 C CA . VAL A 1 93 ? -16.924 1.323 15.828 1.00 87.44 93 VAL A CA 1
ATOM 725 C C . VAL A 1 93 ? -18.352 0.911 15.496 1.00 87.44 93 VAL A C 1
ATOM 727 O O . VAL A 1 93 ? -19.016 0.268 16.303 1.00 87.44 93 VAL A O 1
ATOM 730 N N . LYS A 1 94 ? -18.816 1.230 14.288 1.00 85.81 94 LYS A N 1
ATOM 731 C CA . LYS A 1 94 ? -20.166 0.916 13.822 1.00 85.81 94 LYS A CA 1
ATOM 732 C C . LYS A 1 94 ? -20.422 -0.594 13.720 1.00 85.81 94 LYS A C 1
ATOM 734 O O . LYS A 1 94 ? -21.480 -1.039 14.144 1.00 85.81 94 LYS A O 1
ATOM 739 N N . GLN A 1 95 ? -19.466 -1.367 13.204 1.00 84.06 95 GLN A N 1
ATOM 740 C CA . GLN A 1 95 ? -19.591 -2.822 13.029 1.00 84.06 95 GLN A CA 1
ATOM 741 C C . GLN A 1 95 ? -19.447 -3.608 14.339 1.00 84.06 95 GLN A C 1
ATOM 743 O O . GLN A 1 95 ? -20.068 -4.654 14.501 1.00 84.06 95 GLN A O 1
ATOM 748 N N . LEU A 1 96 ? -18.634 -3.117 15.275 1.00 81.19 96 LEU A N 1
ATOM 749 C CA . LEU A 1 96 ? -18.375 -3.786 16.554 1.00 81.19 96 LEU A CA 1
ATOM 750 C C . LEU A 1 96 ? -19.300 -3.308 17.682 1.00 81.19 96 LEU A C 1
ATOM 752 O O . LEU A 1 96 ? -19.350 -3.941 18.735 1.00 81.19 96 LEU A O 1
ATOM 756 N N . SER A 1 97 ? -20.042 -2.214 17.479 1.00 78.81 97 SER A N 1
ATOM 757 C CA . SER A 1 97 ? -21.042 -1.743 18.438 1.00 78.81 97 SER A CA 1
ATOM 758 C C . SER A 1 97 ? -22.204 -2.747 18.532 1.00 78.81 97 SER A C 1
ATOM 760 O O . SER A 1 97 ? -22.868 -2.994 17.521 1.00 78.81 97 SER A O 1
ATOM 762 N N . PRO A 1 98 ? -22.533 -3.266 19.733 1.00 67.44 98 PRO A N 1
ATOM 763 C CA . PRO A 1 98 ? -23.557 -4.303 19.934 1.00 67.44 98 PRO A CA 1
ATOM 764 C C . PRO A 1 98 ? -24.967 -3.959 19.415 1.00 67.44 98 PRO A C 1
ATOM 766 O O . PRO A 1 98 ? -25.795 -4.847 19.232 1.00 67.44 98 PRO A O 1
ATOM 769 N N . ASN A 1 99 ? -25.245 -2.678 19.148 1.00 57.97 99 ASN A N 1
ATOM 770 C CA . ASN A 1 99 ? -26.551 -2.174 18.714 1.00 57.97 99 ASN A CA 1
ATOM 771 C C . ASN A 1 99 ? -26.814 -2.241 17.196 1.00 57.97 99 ASN A C 1
ATOM 773 O O . ASN A 1 99 ? -27.901 -1.863 16.763 1.00 57.97 99 ASN A O 1
ATOM 777 N N . GLN A 1 100 ? -25.877 -2.714 16.364 1.00 53.03 100 GLN A N 1
ATOM 778 C CA . GLN A 1 100 ? -26.126 -2.863 14.917 1.00 53.03 100 GLN A CA 1
ATOM 779 C C . GLN A 1 100 ? -26.657 -4.232 14.494 1.00 53.03 100 GLN A C 1
ATOM 781 O O . GLN A 1 100 ? -27.236 -4.350 13.413 1.00 53.03 100 GLN A O 1
ATOM 786 N N . THR A 1 101 ? -26.585 -5.242 15.360 1.00 48.66 101 THR A N 1
ATOM 787 C CA . THR A 1 101 ? -27.114 -6.580 15.055 1.00 48.66 101 THR A CA 1
ATOM 788 C C . THR A 1 101 ? -28.647 -6.599 14.929 1.00 48.66 101 THR A C 1
ATOM 790 O O . THR A 1 101 ? -29.201 -7.555 14.399 1.00 48.66 101 THR A O 1
ATOM 793 N N . GLN A 1 102 ? -29.353 -5.537 15.345 1.00 49.16 102 GLN A N 1
ATOM 794 C CA . GLN A 1 102 ? -30.817 -5.432 15.235 1.00 49.16 102 GLN A CA 1
ATOM 795 C C . GLN A 1 102 ? -31.331 -4.600 14.042 1.00 49.16 102 GLN A C 1
ATOM 797 O O . GLN A 1 102 ? -32.537 -4.552 13.826 1.00 49.16 102 GLN A O 1
ATOM 802 N N . SER A 1 103 ? -30.458 -4.005 13.216 1.00 43.72 103 SER A N 1
ATOM 803 C CA . SER A 1 103 ? -30.860 -3.296 11.978 1.00 43.72 103 SER A CA 1
ATOM 804 C C . SER A 1 103 ? -30.127 -3.813 10.733 1.00 43.72 103 SER A C 1
ATOM 806 O O . SER A 1 103 ? -29.899 -3.109 9.754 1.00 43.72 103 SER A O 1
ATOM 808 N N . LEU A 1 104 ? -29.761 -5.093 10.773 1.00 44.19 104 LEU A N 1
ATOM 809 C CA . LEU A 1 104 ? -29.545 -5.927 9.591 1.00 44.19 104 LEU A CA 1
ATOM 810 C C . LEU A 1 104 ? -30.628 -7.008 9.519 1.00 44.19 104 LEU A C 1
ATOM 812 O O . LEU A 1 104 ? -30.387 -8.091 8.990 1.00 44.19 104 LEU A O 1
ATOM 816 N N . ALA A 1 105 ? -31.826 -6.707 10.041 1.00 44.78 105 ALA A N 1
ATOM 817 C CA . ALA A 1 105 ? -33.049 -7.397 9.660 1.00 44.78 105 ALA A CA 1
ATOM 818 C C . ALA A 1 105 ? -33.241 -7.182 8.155 1.00 44.78 105 ALA A C 1
ATOM 820 O O . ALA A 1 105 ? -33.863 -6.222 7.714 1.00 44.78 105 ALA A O 1
ATOM 821 N N . GLN A 1 106 ? -32.544 -8.024 7.398 1.00 49.59 106 GLN A N 1
ATOM 822 C CA . GLN A 1 106 ? -32.925 -8.577 6.122 1.00 49.59 106 GLN A CA 1
ATOM 823 C C . GLN A 1 106 ? -33.775 -7.611 5.301 1.00 49.59 106 GLN A C 1
ATOM 825 O O . GLN A 1 106 ? -34.987 -7.764 5.193 1.00 49.59 106 GLN A O 1
ATOM 830 N N . LYS A 1 107 ? -33.121 -6.625 4.674 1.00 51.75 107 LYS A N 1
ATOM 831 C CA . LYS A 1 107 ? -33.632 -6.198 3.374 1.00 51.75 107 LYS A CA 1
ATOM 832 C C . LYS A 1 1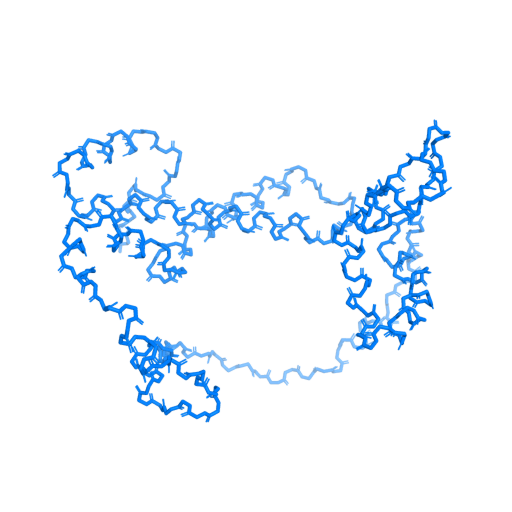07 ? -33.536 -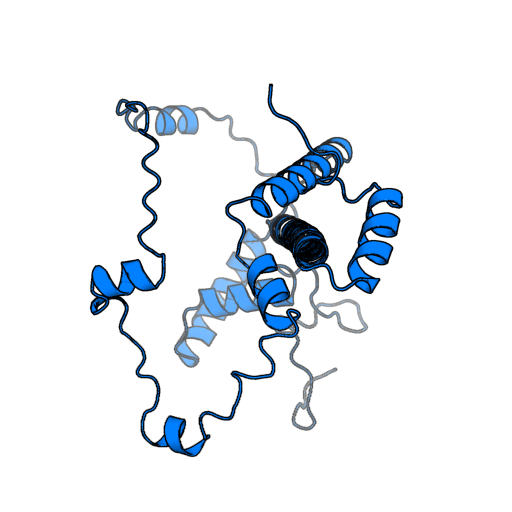7.428 2.499 1.00 51.75 107 LYS A C 1
ATOM 834 O O . LYS A 1 107 ? -32.434 -7.857 2.152 1.00 51.75 107 LYS A O 1
ATOM 839 N N . ASP A 1 108 ? -34.683 -8.059 2.289 1.00 57.41 108 ASP A N 1
ATOM 840 C CA . ASP A 1 108 ? -34.786 -9.271 1.508 1.00 57.41 108 ASP A CA 1
ATOM 841 C C . ASP A 1 108 ? -34.038 -9.069 0.195 1.00 57.41 108 ASP A C 1
ATOM 843 O O . ASP A 1 108 ? -34.172 -8.052 -0.484 1.00 57.41 108 ASP A O 1
ATOM 847 N N . ILE A 1 109 ? -33.268 -10.076 -0.191 1.00 60.62 109 ILE A N 1
ATOM 848 C CA . ILE A 1 109 ? -32.631 -10.181 -1.510 1.00 60.62 109 ILE A CA 1
ATOM 849 C C . ILE A 1 109 ? -33.642 -9.867 -2.632 1.00 60.62 109 ILE A C 1
ATOM 851 O O . ILE A 1 109 ? -33.299 -9.288 -3.659 1.00 60.62 109 ILE A O 1
ATOM 855 N N . VAL A 1 110 ? -34.918 -10.186 -2.393 1.00 66.62 110 VAL A N 1
ATOM 856 C CA . VAL A 1 110 ? -36.067 -9.884 -3.254 1.00 66.62 110 VAL A CA 1
ATOM 857 C C . VAL A 1 110 ? -36.324 -8.377 -3.408 1.00 66.62 110 VAL A C 1
ATOM 859 O O . VAL A 1 110 ? -36.704 -7.937 -4.490 1.00 66.62 110 VAL A O 1
ATOM 862 N N . GLU A 1 111 ? -36.118 -7.568 -2.370 1.00 65.50 111 GLU A N 1
ATOM 863 C CA . GLU A 1 111 ? -36.266 -6.107 -2.423 1.00 65.50 111 GLU A CA 1
ATOM 864 C C . GLU A 1 111 ? -35.145 -5.464 -3.253 1.00 65.50 111 GLU A C 1
ATOM 866 O O . GLU A 1 111 ? -35.412 -4.576 -4.062 1.00 65.50 111 GLU A O 1
ATOM 871 N N . TYR A 1 112 ? -33.915 -5.979 -3.140 1.00 63.31 112 TYR A N 1
ATOM 872 C CA . TYR A 1 112 ? -32.788 -5.550 -3.976 1.00 63.31 112 TYR A CA 1
ATOM 873 C C . TYR A 1 112 ? -32.993 -5.902 -5.457 1.00 63.31 112 TYR A C 1
ATOM 875 O O . TYR A 1 112 ? -32.699 -5.093 -6.331 1.00 63.31 112 TYR A O 1
ATOM 883 N N . ILE A 1 113 ? -33.555 -7.081 -5.752 1.00 71.19 113 ILE A N 1
ATOM 884 C CA . ILE A 1 113 ? -33.888 -7.480 -7.131 1.00 71.19 113 ILE A CA 1
ATOM 885 C C . ILE A 1 113 ? -35.004 -6.599 -7.710 1.00 71.19 113 ILE A C 1
ATOM 887 O O . ILE A 1 113 ? -34.988 -6.289 -8.899 1.00 71.19 113 ILE A O 1
ATOM 891 N N . LYS A 1 114 ? -35.974 -6.186 -6.884 1.00 72.19 114 LYS A N 1
ATOM 892 C CA . LYS A 1 114 ? -37.075 -5.314 -7.320 1.00 72.19 114 LYS A CA 1
ATOM 893 C C . LYS A 1 114 ? -36.621 -3.877 -7.567 1.00 72.19 114 LYS A C 1
ATOM 895 O O . LYS A 1 114 ? -37.107 -3.267 -8.511 1.00 72.19 114 LYS A O 1
ATOM 900 N N . ASN A 1 115 ? -35.687 -3.371 -6.763 1.00 63.38 115 ASN A N 1
ATOM 901 C CA . ASN A 1 115 ? -35.134 -2.024 -6.883 1.00 63.38 115 ASN A CA 1
ATOM 902 C C . ASN A 1 115 ? -33.596 -2.072 -6.855 1.00 63.38 115 ASN A C 1
ATOM 904 O O . ASN A 1 115 ? -32.993 -1.749 -5.825 1.00 63.38 115 ASN A O 1
ATOM 908 N N . PRO A 1 116 ? -32.944 -2.464 -7.965 1.00 66.94 116 PRO A N 1
ATOM 909 C CA . PRO A 1 116 ? -31.492 -2.443 -8.041 1.00 66.94 116 PRO A CA 1
ATOM 910 C C . PRO A 1 116 ? -31.005 -1.003 -7.873 1.00 66.94 116 PRO A C 1
ATOM 912 O O . PRO A 1 116 ? -31.530 -0.075 -8.491 1.00 66.94 116 PRO A O 1
ATOM 915 N N . THR A 1 117 ? -30.003 -0.806 -7.017 1.00 65.44 117 THR A N 1
ATOM 916 C CA . THR A 1 117 ? -29.356 0.496 -6.833 1.00 65.44 117 THR A CA 1
ATOM 917 C C . THR A 1 117 ? -28.803 0.966 -8.173 1.00 65.44 117 THR A C 1
ATOM 919 O O . THR A 1 117 ? -27.849 0.383 -8.688 1.00 65.44 117 THR A O 1
ATOM 922 N N . GLN A 1 118 ? -29.419 1.995 -8.753 1.00 61.12 118 GLN A N 1
ATOM 923 C CA . GLN A 1 118 ? -28.947 2.592 -9.995 1.00 61.12 118 GLN A CA 1
ATOM 924 C C . GLN A 1 118 ? -27.618 3.303 -9.731 1.00 61.12 118 GLN A C 1
ATOM 926 O O . GLN A 1 118 ? -27.476 4.021 -8.739 1.00 61.12 118 GLN A O 1
ATOM 931 N N . ALA A 1 119 ? -26.637 3.082 -10.608 1.00 53.50 119 ALA A N 1
ATOM 932 C CA . ALA A 1 119 ? -25.395 3.838 -10.586 1.00 53.50 119 ALA A CA 1
ATOM 933 C C . ALA A 1 119 ? -25.734 5.315 -10.826 1.00 53.50 119 ALA A C 1
ATOM 935 O O . ALA A 1 119 ? -26.237 5.676 -11.888 1.00 53.50 119 ALA A O 1
ATOM 936 N N . ILE A 1 120 ? -25.512 6.155 -9.817 1.00 62.78 120 ILE A N 1
ATOM 937 C CA . ILE A 1 120 ? -25.716 7.595 -9.942 1.00 62.78 120 ILE A CA 1
ATOM 938 C C . ILE A 1 120 ? -24.571 8.119 -10.805 1.00 62.78 120 ILE A C 1
ATOM 940 O O . ILE A 1 120 ? -23.405 7.996 -10.419 1.00 62.78 120 ILE A O 1
ATOM 944 N N . ASN A 1 121 ? -24.878 8.686 -11.973 1.00 64.19 121 ASN A N 1
ATOM 945 C CA . ASN A 1 121 ? -23.855 9.379 -12.744 1.00 64.19 121 ASN A CA 1
ATOM 946 C C . ASN A 1 121 ? -23.362 10.568 -11.912 1.00 64.19 121 ASN A C 1
ATOM 948 O O . ASN A 1 121 ? -24.186 11.341 -11.423 1.00 64.19 121 ASN A O 1
ATOM 952 N N . PRO A 1 122 ? -22.044 10.780 -11.775 1.00 59.31 122 PRO A N 1
ATOM 953 C CA . PRO A 1 122 ? -21.504 11.871 -10.967 1.00 59.31 122 PRO A CA 1
ATOM 954 C C . PRO A 1 122 ? -21.960 13.269 -11.425 1.00 59.31 122 PRO A C 1
ATOM 956 O O . PRO A 1 122 ? -21.921 14.206 -10.636 1.00 59.31 122 PRO A O 1
ATOM 959 N N . ALA A 1 123 ? -22.429 13.401 -12.672 1.00 69.06 123 ALA A N 1
ATOM 960 C CA . ALA A 1 123 ? -23.002 14.629 -13.220 1.00 69.06 123 ALA A CA 1
ATOM 961 C C . ALA A 1 123 ? -24.444 14.924 -12.752 1.00 69.06 123 ALA A C 1
ATOM 963 O O . ALA A 1 123 ? -24.868 16.074 -12.825 1.00 69.06 123 ALA A O 1
ATOM 964 N N . ASP A 1 124 ? -25.174 13.919 -12.253 1.00 69.88 124 ASP A N 1
ATOM 965 C CA . ASP A 1 124 ? -26.583 14.033 -11.844 1.00 69.88 124 ASP A CA 1
ATOM 966 C C . ASP A 1 124 ? -26.751 14.235 -10.324 1.00 69.88 124 ASP A C 1
ATOM 968 O O . ASP A 1 124 ? -27.873 14.363 -9.830 1.00 69.88 124 ASP A O 1
ATOM 972 N N . LEU A 1 125 ? -25.654 14.268 -9.552 1.00 70.50 125 LEU A N 1
ATOM 973 C CA . LEU A 1 125 ? -25.734 14.520 -8.113 1.00 70.50 125 LEU A CA 1
ATOM 974 C C . LEU A 1 125 ? -26.141 15.969 -7.841 1.00 70.50 125 LEU A C 1
ATOM 976 O O . LEU A 1 125 ? -25.406 16.914 -8.135 1.00 70.50 125 LEU A O 1
ATOM 980 N N . SER A 1 126 ? -27.296 16.145 -7.201 1.00 74.81 126 SER A N 1
ATOM 981 C CA . SER A 1 126 ? -27.699 17.455 -6.708 1.00 74.81 126 SER A CA 1
ATOM 982 C C . SER A 1 126 ? -26.839 17.872 -5.510 1.00 74.81 126 SER A C 1
ATOM 984 O O . SER A 1 126 ? -26.342 17.046 -4.740 1.00 74.81 126 SER A O 1
ATOM 986 N N . VAL A 1 127 ? -26.725 19.183 -5.288 1.00 68.25 127 VAL A N 1
ATOM 987 C CA . VAL A 1 127 ? -26.045 19.761 -4.114 1.00 68.25 127 VAL A CA 1
ATOM 988 C C . VAL A 1 127 ? -26.627 19.207 -2.803 1.00 68.25 127 VAL A C 1
ATOM 990 O O . VAL A 1 127 ? -25.904 19.023 -1.826 1.00 68.25 127 VAL A O 1
ATOM 993 N N . HIS A 1 128 ? -27.923 18.886 -2.780 1.00 72.31 128 HIS A N 1
ATOM 994 C CA . HIS A 1 128 ? -28.579 18.298 -1.616 1.00 72.31 128 HIS A CA 1
ATOM 995 C C . HIS A 1 128 ? -28.116 16.856 -1.348 1.00 72.31 128 HIS A C 1
ATOM 997 O O . HIS A 1 128 ? -27.881 16.485 -0.195 1.00 72.31 128 HIS A O 1
ATOM 1003 N N . ASP A 1 129 ? -27.919 16.061 -2.401 1.00 73.88 129 ASP A N 1
ATOM 1004 C CA . ASP A 1 129 ? -27.435 14.681 -2.288 1.00 73.88 129 ASP A CA 1
ATOM 1005 C C . ASP A 1 129 ? -25.965 14.650 -1.863 1.00 73.88 129 ASP A C 1
ATOM 1007 O O . ASP A 1 129 ? -25.584 13.897 -0.965 1.00 73.88 129 ASP A O 1
ATOM 1011 N N . MET A 1 130 ? -25.153 15.555 -2.416 1.00 66.56 130 MET A N 1
ATOM 1012 C CA . MET A 1 130 ? -23.758 15.738 -2.008 1.00 66.56 130 MET A CA 1
ATOM 1013 C C . MET A 1 130 ? -23.628 16.181 -0.542 1.00 66.56 130 MET A C 1
ATOM 1015 O O . MET A 1 130 ? -22.702 15.754 0.149 1.00 66.56 130 MET A O 1
ATOM 1019 N N . ALA A 1 131 ? -24.563 16.998 -0.041 1.00 67.50 131 ALA A N 1
ATOM 1020 C CA . ALA A 1 131 ? -24.609 17.395 1.366 1.00 67.50 131 ALA A CA 1
ATOM 1021 C C . ALA A 1 131 ? -24.932 16.206 2.286 1.00 67.50 131 ALA A C 1
ATOM 1023 O O . ALA A 1 131 ? -24.269 16.024 3.306 1.00 67.50 131 ALA A O 1
ATOM 1024 N N . LYS A 1 132 ? -25.905 15.363 1.909 1.00 66.81 132 LYS A N 1
ATOM 1025 C CA . LYS A 1 132 ? -26.251 14.135 2.652 1.00 66.81 132 LYS A CA 1
ATOM 1026 C C . LYS A 1 132 ? -25.117 13.113 2.680 1.00 66.81 132 LYS A C 1
ATOM 1028 O O . LYS A 1 132 ? -24.956 12.419 3.678 1.00 66.81 132 LYS A O 1
ATOM 1033 N N . LEU A 1 133 ? -24.331 13.040 1.607 1.00 70.31 133 LEU A N 1
ATOM 1034 C CA . LEU A 1 133 ? -23.135 12.199 1.504 1.00 70.31 133 LEU A CA 1
ATOM 1035 C C . LEU A 1 133 ? -21.904 12.798 2.214 1.00 70.31 133 LEU A C 1
ATOM 1037 O O . LEU A 1 133 ? -20.847 12.176 2.216 1.00 70.31 133 LEU A O 1
ATOM 1041 N N . GLY A 1 134 ? -22.016 13.988 2.819 1.00 60.66 134 GLY A N 1
ATOM 1042 C CA . GLY A 1 134 ? -20.916 14.637 3.541 1.00 60.66 134 GLY A CA 1
ATOM 1043 C C . GLY A 1 134 ? -19.809 15.208 2.645 1.00 60.66 134 GLY A C 1
ATOM 1044 O O . GLY A 1 134 ? -18.774 15.630 3.152 1.00 60.66 134 GLY A O 1
ATOM 1045 N N . LEU A 1 135 ? -20.027 15.268 1.327 1.00 64.44 135 LEU A N 1
ATOM 1046 C CA . LEU A 1 135 ? -19.038 15.697 0.327 1.00 64.44 135 LEU A CA 1
ATOM 1047 C C . LEU A 1 135 ? -18.859 17.222 0.257 1.00 64.44 135 LEU A C 1
ATOM 1049 O O . LEU A 1 135 ? -17.922 17.709 -0.366 1.00 64.44 135 LEU A O 1
ATOM 1053 N N . LEU A 1 136 ? -19.753 17.988 0.889 1.00 63.44 136 LEU A N 1
ATOM 1054 C CA . LEU A 1 136 ? -19.750 19.456 0.865 1.00 63.44 136 LEU A CA 1
ATOM 1055 C C . LEU A 1 136 ? -19.194 20.099 2.140 1.00 63.44 136 LEU A C 1
ATOM 1057 O O . LEU A 1 136 ? -19.478 21.269 2.405 1.00 63.44 136 LEU A O 1
ATOM 1061 N N . LYS A 1 137 ? -18.388 19.384 2.935 1.00 58.06 137 LYS A N 1
ATOM 1062 C CA . LYS A 1 137 ? -17.693 19.998 4.073 1.00 58.06 137 LYS A CA 1
ATOM 1063 C C . LYS A 1 137 ? -16.572 20.911 3.559 1.00 58.06 137 LYS A C 1
ATOM 1065 O O . LYS A 1 137 ? -15.414 20.526 3.456 1.00 58.06 137 LYS A O 1
ATOM 1070 N N . ARG A 1 138 ? -16.951 22.133 3.186 1.00 53.25 138 ARG A N 1
ATOM 1071 C CA . ARG A 1 138 ? -16.047 23.225 2.827 1.00 53.25 138 ARG A CA 1
ATOM 1072 C C . ARG A 1 138 ? -15.507 23.817 4.124 1.00 53.25 138 ARG A C 1
ATOM 1074 O O . ARG A 1 138 ? -16.139 24.669 4.739 1.00 53.25 138 ARG A O 1
ATOM 1081 N N . GLU A 1 139 ? -14.362 23.320 4.565 1.00 42.41 139 GLU A N 1
ATOM 1082 C CA . GLU A 1 139 ? -13.562 23.998 5.577 1.00 42.41 139 GLU A CA 1
ATOM 1083 C C . GLU A 1 139 ? -12.903 25.197 4.889 1.00 42.41 139 GLU A C 1
ATOM 1085 O O . GLU A 1 139 ? -11.960 25.067 4.112 1.00 42.41 139 GLU A O 1
ATOM 1090 N N . SER A 1 140 ? -13.507 26.370 5.059 1.00 44.09 140 SER A N 1
ATOM 1091 C CA . SER A 1 140 ? -12.970 27.638 4.585 1.00 44.09 140 SER A CA 1
ATOM 1092 C C . SER A 1 140 ? -11.787 28.036 5.463 1.00 44.09 140 SER A C 1
ATOM 1094 O O . SER A 1 140 ? -11.944 28.789 6.421 1.00 44.09 140 SER A O 1
ATOM 1096 N N . THR A 1 141 ? -10.604 27.525 5.146 1.00 39.78 141 THR A N 1
ATOM 1097 C CA . THR A 1 141 ? -9.354 28.201 5.484 1.00 39.78 141 THR A CA 1
ATOM 1098 C C . THR A 1 141 ? -9.046 29.180 4.357 1.00 39.78 141 THR A C 1
ATOM 1100 O O . THR A 1 141 ? -8.812 28.802 3.210 1.00 39.78 141 THR A O 1
ATOM 1103 N N . GLU A 1 142 ? -9.135 30.470 4.674 1.00 40.41 142 GLU A N 1
ATOM 1104 C CA . GLU A 1 142 ? -8.690 31.549 3.798 1.00 40.41 142 GLU A CA 1
ATOM 1105 C C . GLU A 1 142 ? -7.218 31.323 3.428 1.00 40.41 142 GLU A C 1
ATOM 1107 O O . GLU A 1 142 ? -6.336 31.281 4.287 1.00 40.41 142 GLU A O 1
ATOM 1112 N N . LEU A 1 143 ? -6.954 31.149 2.135 1.00 38.31 143 LEU A N 1
ATOM 1113 C CA . LEU A 1 143 ? -5.602 31.149 1.590 1.00 38.31 143 LEU A CA 1
ATOM 1114 C C . LEU A 1 143 ? -5.059 32.591 1.612 1.00 38.31 143 LEU A C 1
ATOM 1116 O O . LEU A 1 143 ? -5.781 33.507 1.207 1.00 38.31 143 LEU A O 1
ATOM 1120 N N . PRO A 1 144 ? -3.795 32.828 2.010 1.00 46.03 144 PRO A N 1
ATOM 1121 C CA . PRO A 1 144 ? -3.155 34.119 1.788 1.00 46.03 144 PRO A CA 1
ATOM 1122 C C . PRO A 1 144 ? -2.987 34.379 0.276 1.00 46.03 144 PRO A C 1
ATOM 1124 O O . PRO A 1 144 ? -2.877 33.428 -0.507 1.00 46.03 144 PRO A O 1
ATOM 1127 N N . PRO A 1 145 ? -2.952 35.650 -0.167 1.00 46.94 145 PRO A N 1
ATOM 1128 C CA . PRO A 1 145 ? -2.873 35.984 -1.582 1.00 46.94 145 PRO A CA 1
ATOM 1129 C C . PRO A 1 145 ? -1.493 35.614 -2.131 1.00 46.94 145 PRO A C 1
ATOM 1131 O O . PRO A 1 145 ? -0.492 36.274 -1.855 1.00 46.94 145 PRO A O 1
ATOM 1134 N N . VAL A 1 146 ? -1.437 34.555 -2.936 1.00 43.47 146 VAL A N 1
ATOM 1135 C CA . VAL A 1 146 ? -0.257 34.225 -3.739 1.00 43.47 146 VAL A CA 1
ATOM 1136 C C . VAL A 1 146 ? -0.270 35.128 -4.970 1.00 43.47 146 VAL A C 1
ATOM 1138 O O . VAL A 1 146 ? -1.101 34.976 -5.864 1.00 43.47 146 VAL A O 1
ATOM 1141 N N . ALA A 1 147 ? 0.627 36.112 -4.993 1.00 46.94 147 ALA A N 1
ATOM 1142 C CA . ALA A 1 147 ? 0.893 36.910 -6.183 1.00 46.94 147 ALA A CA 1
ATOM 1143 C C . ALA A 1 147 ? 1.324 35.993 -7.348 1.00 46.94 147 ALA A C 1
ATOM 1145 O O . ALA A 1 147 ? 2.038 35.013 -7.115 1.00 46.94 147 ALA A O 1
ATOM 1146 N N . PRO A 1 148 ? 0.954 36.298 -8.606 1.00 47.06 148 PRO A N 1
ATOM 1147 C CA . PRO A 1 148 ? 1.417 35.533 -9.751 1.00 47.06 148 PRO A CA 1
ATOM 1148 C C . PRO A 1 148 ? 2.893 35.860 -10.009 1.00 47.06 148 PRO A C 1
ATOM 1150 O O . PRO A 1 148 ? 3.226 36.763 -10.774 1.00 47.06 148 PRO A O 1
ATOM 1153 N N . MET A 1 149 ? 3.804 35.122 -9.376 1.00 42.22 149 MET A N 1
ATOM 1154 C CA . MET A 1 149 ? 5.173 35.028 -9.873 1.00 42.22 149 MET A CA 1
ATOM 1155 C C . MET A 1 149 ? 5.168 34.086 -11.076 1.00 42.22 149 MET A C 1
ATOM 1157 O O . MET A 1 149 ? 5.231 32.866 -10.953 1.00 42.22 149 MET A O 1
ATOM 1161 N N . ALA A 1 150 ? 5.037 34.704 -12.249 1.00 44.69 150 ALA A N 1
ATOM 1162 C CA . ALA A 1 150 ? 5.304 34.138 -13.563 1.00 44.69 150 ALA A CA 1
ATOM 1163 C C . ALA A 1 150 ? 6.615 33.311 -13.509 1.00 44.69 150 ALA A C 1
ATOM 1165 O O . ALA A 1 150 ? 7.608 33.755 -12.937 1.00 44.69 150 ALA A O 1
ATOM 1166 N N . ALA A 1 151 ? 6.634 32.046 -13.927 1.00 49.66 151 ALA A N 1
ATOM 1167 C CA . ALA A 1 151 ? 6.755 31.508 -15.291 1.00 49.66 151 ALA A CA 1
ATOM 1168 C C . ALA A 1 151 ? 8.121 31.678 -16.025 1.00 49.66 151 ALA A C 1
ATOM 1170 O O . ALA A 1 151 ? 8.611 30.657 -16.493 1.00 49.66 151 ALA A O 1
ATOM 1171 N N . PRO A 1 152 ? 8.831 32.830 -16.100 1.00 46.88 152 PRO A N 1
ATOM 1172 C CA . PRO A 1 152 ? 10.064 32.922 -16.894 1.00 46.88 152 PRO A CA 1
ATOM 1173 C C . PRO A 1 152 ? 11.368 32.608 -16.134 1.00 46.88 152 PRO A C 1
ATOM 1175 O O . PRO A 1 152 ? 12.450 32.726 -16.708 1.00 46.88 152 PRO A O 1
ATOM 1178 N N . GLN A 1 153 ? 11.318 32.243 -14.847 1.00 47.09 153 GLN A N 1
ATOM 1179 C CA . GLN A 1 153 ? 12.536 31.989 -14.053 1.00 47.09 153 GLN A CA 1
ATOM 1180 C C . GLN A 1 153 ? 12.979 30.520 -14.068 1.00 47.09 153 GLN A C 1
ATOM 1182 O O . GLN A 1 153 ? 14.173 30.250 -13.959 1.00 47.09 153 GLN A O 1
ATOM 1187 N N . LEU A 1 154 ? 12.050 29.580 -14.277 1.00 43.09 154 LEU A N 1
ATOM 1188 C CA . LEU A 1 154 ? 12.365 28.150 -14.340 1.00 43.09 154 LEU A CA 1
ATOM 1189 C C . LEU A 1 154 ? 13.218 27.821 -15.579 1.00 43.09 154 LEU A C 1
ATOM 1191 O O . LEU A 1 154 ? 14.182 27.071 -15.493 1.00 43.09 154 LEU A O 1
ATOM 1195 N N . GLU A 1 155 ? 12.944 28.481 -16.702 1.00 48.38 155 GLU A N 1
ATOM 1196 C CA . GLU A 1 155 ? 13.628 28.251 -17.981 1.00 48.38 155 GLU A CA 1
ATOM 1197 C C . GLU A 1 155 ? 15.077 28.782 -17.985 1.00 48.38 155 GLU A C 1
ATOM 1199 O O . GLU A 1 155 ? 15.982 28.142 -18.517 1.00 48.38 155 GLU A O 1
ATOM 1204 N N . LYS A 1 156 ? 15.340 29.902 -17.291 1.00 46.28 156 LYS A N 1
ATOM 1205 C CA . LYS A 1 156 ? 16.701 30.447 -17.105 1.00 46.28 156 LYS A CA 1
ATOM 1206 C C . LYS A 1 156 ? 17.552 29.659 -16.107 1.00 46.28 156 LYS A C 1
ATOM 1208 O O . LYS A 1 156 ? 18.773 29.678 -16.221 1.00 46.28 156 LYS A O 1
ATOM 1213 N N . LEU A 1 157 ? 16.928 28.981 -15.144 1.00 45.66 157 LEU A N 1
ATOM 1214 C CA . LEU A 1 157 ? 17.626 28.107 -14.196 1.00 45.66 157 LEU A CA 1
ATOM 1215 C C . LEU A 1 157 ? 17.967 26.749 -14.825 1.00 45.66 157 LEU A C 1
ATOM 1217 O O . LEU A 1 157 ? 19.011 26.185 -14.513 1.00 45.66 157 LEU A O 1
ATOM 1221 N N . MET A 1 158 ? 17.139 26.266 -15.757 1.00 43.66 158 MET A N 1
ATOM 1222 C CA . MET A 1 158 ? 17.393 25.030 -16.507 1.00 43.66 158 MET A CA 1
ATOM 1223 C C . MET A 1 158 ? 18.475 25.191 -17.588 1.00 43.66 158 MET A C 1
ATOM 1225 O O . MET A 1 158 ? 19.201 24.241 -17.859 1.00 43.66 158 MET A O 1
ATOM 1229 N N . ALA A 1 159 ? 18.634 26.388 -18.163 1.00 49.91 159 ALA A N 1
ATOM 1230 C CA . ALA A 1 159 ? 19.632 26.667 -19.203 1.00 49.91 159 ALA A CA 1
ATOM 1231 C C . ALA A 1 159 ? 21.090 26.769 -18.698 1.00 49.91 159 ALA A C 1
ATOM 1233 O O . ALA A 1 159 ? 22.009 26.763 -19.511 1.00 49.91 159 ALA A O 1
ATOM 1234 N N . ASN A 1 160 ? 21.306 26.866 -17.379 1.00 46.38 160 ASN A N 1
ATOM 1235 C CA . ASN A 1 160 ? 22.623 27.094 -16.764 1.00 46.38 160 ASN A CA 1
ATOM 1236 C C . ASN A 1 160 ? 23.089 25.953 -15.839 1.00 46.38 160 ASN A C 1
ATOM 1238 O O . ASN A 1 160 ? 24.022 26.137 -15.053 1.00 46.38 160 ASN A O 1
ATOM 1242 N N . LEU A 1 161 ? 22.462 24.779 -15.910 1.00 46.19 161 LEU A N 1
ATOM 1243 C CA . LEU A 1 161 ? 22.975 23.595 -15.225 1.00 46.19 161 LEU A CA 1
ATOM 1244 C C . LEU A 1 161 ? 24.216 23.088 -15.980 1.00 46.19 161 LEU A C 1
ATOM 1246 O O . LEU A 1 161 ? 24.151 22.948 -17.202 1.00 46.19 161 LEU A O 1
ATOM 1250 N N . PRO A 1 162 ? 25.353 22.836 -15.301 1.00 44.41 162 PRO A N 1
ATOM 1251 C CA . PRO A 1 162 ? 26.460 22.137 -15.937 1.00 44.41 162 PRO A CA 1
ATOM 1252 C C . PRO A 1 162 ? 25.945 20.787 -16.442 1.00 44.41 162 PRO A C 1
ATOM 1254 O O . PRO A 1 162 ? 25.149 20.145 -15.761 1.00 44.41 162 PRO A O 1
ATOM 1257 N N . ASP A 1 163 ? 26.376 20.386 -17.636 1.00 47.56 163 ASP A N 1
ATOM 1258 C CA . ASP A 1 163 ? 26.045 19.090 -18.226 1.00 47.56 163 ASP A CA 1
ATOM 1259 C C . ASP A 1 163 ? 26.713 18.003 -17.370 1.00 47.56 163 ASP A C 1
ATOM 1261 O O . ASP A 1 163 ? 27.889 17.678 -17.542 1.00 47.56 163 ASP A O 1
ATOM 1265 N N . ILE A 1 164 ? 26.012 17.556 -16.325 1.00 41.16 164 ILE A N 1
A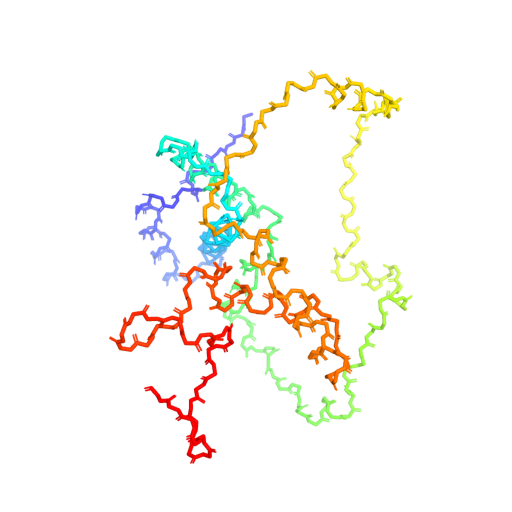TOM 1266 C CA . ILE A 1 164 ? 26.440 16.442 -15.485 1.00 41.16 164 ILE A CA 1
ATOM 1267 C C . ILE A 1 164 ? 26.040 15.198 -16.273 1.00 41.16 164 ILE A C 1
ATOM 1269 O O . ILE A 1 164 ? 24.838 14.986 -16.444 1.00 41.16 164 ILE A O 1
ATOM 1273 N N . PRO A 1 165 ? 26.990 14.379 -16.758 1.00 42.59 165 PRO A N 1
ATOM 1274 C CA . PRO A 1 165 ? 26.639 13.130 -17.411 1.00 42.59 165 PRO A CA 1
ATOM 1275 C C . PRO A 1 165 ? 25.770 12.325 -16.444 1.00 42.59 165 PRO A C 1
ATOM 1277 O O . PRO A 1 165 ? 26.216 12.013 -15.334 1.00 42.59 165 PRO A O 1
ATOM 1280 N N . GLU A 1 166 ? 24.521 12.047 -16.833 1.00 46.62 166 GLU A N 1
ATOM 1281 C CA . GLU A 1 166 ? 23.660 11.117 -16.104 1.00 46.62 166 GLU A CA 1
ATOM 1282 C C . GLU A 1 166 ? 24.472 9.831 -15.893 1.00 46.62 166 GLU A C 1
ATOM 1284 O O . GLU A 1 166 ? 25.003 9.287 -16.866 1.00 46.62 166 GLU A O 1
ATOM 1289 N N . PRO A 1 167 ? 24.632 9.346 -14.650 1.00 39.28 167 PRO A N 1
ATOM 1290 C CA . PRO A 1 167 ? 25.351 8.108 -14.433 1.00 39.28 167 PRO A CA 1
ATOM 1291 C C . PRO A 1 167 ? 24.575 7.002 -15.151 1.00 39.28 167 PRO A C 1
ATOM 1293 O O . PRO A 1 167 ? 23.421 6.728 -14.820 1.00 39.28 167 PRO A O 1
ATOM 1296 N N . GLU A 1 168 ? 25.196 6.385 -16.156 1.00 39.00 168 GLU A N 1
ATOM 1297 C CA . GLU A 1 168 ? 24.670 5.201 -16.829 1.00 39.00 168 GLU A CA 1
ATOM 1298 C C . GLU A 1 168 ? 24.571 4.058 -15.809 1.00 39.00 168 GLU A C 1
ATOM 1300 O O . GLU A 1 168 ? 25.503 3.280 -15.611 1.00 39.00 168 GLU A O 1
ATOM 1305 N N . VAL A 1 169 ? 23.439 3.969 -15.105 1.00 44.09 169 VAL A N 1
ATOM 1306 C CA . VAL A 1 169 ? 23.137 2.834 -14.232 1.00 44.09 169 VAL A CA 1
ATOM 1307 C C . VAL A 1 169 ? 22.516 1.735 -15.101 1.00 44.09 169 VAL A C 1
ATOM 1309 O O . VAL A 1 169 ? 21.441 1.950 -15.677 1.00 44.09 169 VAL A O 1
ATOM 1312 N N . PRO A 1 170 ? 23.131 0.543 -15.203 1.00 42.47 170 PRO A N 1
ATOM 1313 C CA . PRO A 1 170 ? 22.549 -0.573 -15.939 1.00 42.47 170 PRO A CA 1
ATOM 1314 C C . PRO A 1 170 ? 21.213 -0.974 -15.290 1.00 42.47 170 PRO A C 1
ATOM 1316 O O . PRO A 1 170 ? 21.187 -1.376 -14.129 1.00 42.47 170 PRO A O 1
ATOM 1319 N N . GLY A 1 171 ? 20.097 -0.863 -16.021 1.00 56.44 171 GLY A N 1
ATOM 1320 C CA . GLY A 1 171 ? 18.769 -1.292 -15.547 1.00 56.44 171 GLY A CA 1
ATOM 1321 C C . GLY A 1 171 ? 17.869 -0.192 -14.965 1.00 56.44 171 GLY A C 1
ATOM 1322 O O . GLY A 1 171 ? 17.117 -0.442 -14.022 1.00 56.44 171 GLY A O 1
ATOM 1323 N N . SER A 1 172 ? 17.923 1.029 -15.504 1.00 68.69 172 SER A N 1
ATOM 1324 C CA . SER A 1 172 ? 17.010 2.109 -15.112 1.00 68.69 172 SER A CA 1
ATOM 1325 C C . SER A 1 172 ? 15.561 1.838 -15.561 1.00 68.69 172 SER A C 1
ATOM 1327 O O . SER A 1 172 ? 15.298 1.219 -16.593 1.00 68.69 172 SER A O 1
ATOM 1329 N N . LYS A 1 173 ? 14.581 2.346 -14.802 1.00 82.94 173 LYS A N 1
ATOM 1330 C CA . LYS A 1 173 ? 13.140 2.249 -15.130 1.00 82.94 173 LYS A CA 1
ATOM 1331 C C . LYS A 1 173 ? 12.826 2.823 -16.517 1.00 82.94 173 LYS A C 1
ATOM 1333 O O . LYS A 1 173 ? 11.940 2.326 -17.204 1.00 82.94 173 LYS A O 1
ATOM 1338 N N . LYS A 1 174 ? 13.591 3.837 -16.934 1.00 83.94 174 LYS A N 1
ATOM 1339 C CA . LYS A 1 174 ? 13.543 4.429 -18.272 1.00 83.94 174 LYS A CA 1
ATOM 1340 C C . LYS A 1 174 ? 13.959 3.418 -19.341 1.00 83.94 174 LYS A C 1
ATOM 1342 O O . LYS A 1 174 ? 13.198 3.214 -20.278 1.00 83.94 174 LYS A O 1
ATOM 1347 N N . ALA A 1 175 ? 15.069 2.705 -19.140 1.00 82.56 175 ALA A N 1
ATOM 1348 C CA . ALA A 1 175 ? 15.512 1.651 -20.054 1.00 82.56 175 ALA A CA 1
ATOM 1349 C C . ALA A 1 175 ? 14.479 0.516 -20.180 1.00 82.56 175 ALA A C 1
ATOM 1351 O O . ALA A 1 175 ? 14.222 0.037 -21.281 1.00 82.56 175 ALA A O 1
ATOM 1352 N N . PHE A 1 176 ? 13.824 0.130 -19.077 1.00 85.81 176 PHE A N 1
ATOM 1353 C CA . PHE A 1 176 ? 12.736 -0.857 -19.103 1.00 85.81 176 PHE A CA 1
ATOM 1354 C C . PHE A 1 176 ? 11.560 -0.400 -19.980 1.00 85.81 176 PHE A C 1
ATOM 1356 O O . PHE A 1 176 ? 11.074 -1.160 -20.819 1.00 85.81 176 PHE A O 1
ATOM 1363 N N . VAL A 1 177 ? 11.118 0.853 -19.816 1.00 90.12 177 VAL A N 1
ATOM 1364 C CA . VAL A 1 177 ? 10.031 1.422 -20.625 1.00 90.12 177 VAL A CA 1
ATOM 1365 C C . VAL A 1 177 ? 10.449 1.541 -22.086 1.00 90.12 177 VAL A C 1
ATOM 1367 O O . VAL A 1 177 ? 9.706 1.090 -22.947 1.00 90.12 177 VAL A O 1
ATOM 1370 N N . GLU A 1 178 ? 11.627 2.093 -22.377 1.00 89.12 178 GLU A N 1
ATOM 1371 C CA . GLU A 1 178 ? 12.132 2.266 -23.746 1.00 89.12 178 GLU A CA 1
ATOM 1372 C C . GLU A 1 178 ? 12.261 0.930 -24.486 1.00 89.12 178 GLU A C 1
ATOM 1374 O O . GLU A 1 178 ? 11.871 0.826 -25.650 1.00 89.12 178 GLU A O 1
ATOM 1379 N N . GLN A 1 179 ? 12.725 -0.116 -23.798 1.00 88.50 179 GLN A N 1
ATOM 1380 C CA . GLN A 1 179 ? 12.857 -1.451 -24.372 1.00 88.50 179 GLN A CA 1
ATOM 1381 C C . GLN A 1 179 ? 11.496 -2.112 -24.649 1.00 88.50 179 GLN A C 1
ATOM 1383 O O . GLN A 1 179 ? 11.343 -2.803 -25.659 1.00 88.50 179 GLN A O 1
ATOM 1388 N N . LEU A 1 180 ? 10.503 -1.920 -23.772 1.00 89.94 180 LEU A N 1
ATOM 1389 C CA . LEU A 1 180 ? 9.198 -2.582 -23.889 1.00 89.94 180 LEU A CA 1
ATOM 1390 C C . LEU A 1 180 ? 8.169 -1.808 -24.700 1.00 89.94 180 LEU A C 1
ATOM 1392 O O . LEU A 1 180 ? 7.274 -2.432 -25.265 1.00 89.94 180 LEU A O 1
ATOM 1396 N N . LEU A 1 181 ? 8.290 -0.484 -24.800 1.00 90.44 181 LEU A N 1
ATOM 1397 C CA . LEU A 1 181 ? 7.359 0.371 -25.532 1.00 90.44 181 LEU A CA 1
ATOM 1398 C C . LEU A 1 181 ? 7.024 -0.149 -26.944 1.00 90.44 181 LEU A C 1
ATOM 1400 O O . LEU A 1 181 ? 5.832 -0.277 -27.236 1.00 90.44 181 LEU A O 1
ATOM 1404 N N . PRO A 1 182 ? 7.994 -0.508 -27.814 1.00 95.12 182 PRO A N 1
ATOM 1405 C CA . PRO A 1 182 ? 7.666 -0.971 -29.164 1.00 95.12 182 PRO A CA 1
ATOM 1406 C C . PRO A 1 182 ? 6.941 -2.326 -29.183 1.00 95.12 182 PRO A C 1
ATOM 1408 O O . PRO A 1 182 ? 6.156 -2.592 -30.092 1.00 95.12 182 PRO A O 1
ATOM 1411 N N . LEU A 1 183 ? 7.181 -3.191 -28.193 1.00 92.62 183 LEU A N 1
ATOM 1412 C CA . LEU A 1 183 ? 6.512 -4.492 -28.072 1.00 92.62 183 LEU A CA 1
ATOM 1413 C C . LEU A 1 183 ? 5.096 -4.324 -27.511 1.00 92.62 183 LEU A C 1
ATOM 1415 O O . LEU A 1 183 ? 4.141 -4.891 -28.040 1.00 92.62 183 LEU A O 1
ATOM 1419 N N . ALA A 1 184 ? 4.958 -3.484 -26.485 1.00 90.81 184 ALA A N 1
ATOM 1420 C CA . ALA A 1 184 ? 3.687 -3.152 -25.866 1.00 90.81 184 ALA A CA 1
ATOM 1421 C C . ALA A 1 184 ? 2.743 -2.461 -26.853 1.00 90.81 184 ALA A C 1
ATOM 1423 O O . ALA A 1 184 ? 1.558 -2.760 -26.845 1.00 90.81 184 ALA A O 1
ATOM 1424 N N . GLN A 1 185 ? 3.246 -1.594 -27.740 1.00 93.56 185 GLN A N 1
ATOM 1425 C CA . GLN A 1 185 ? 2.433 -0.974 -28.793 1.00 93.56 185 GLN A CA 1
ATOM 1426 C C . GLN A 1 185 ? 1.793 -2.007 -29.725 1.00 93.56 185 GLN A C 1
ATOM 1428 O O . GLN A 1 185 ? 0.607 -1.894 -30.018 1.00 93.56 185 GLN A O 1
ATOM 1433 N N . LYS A 1 186 ? 2.547 -3.029 -30.147 1.00 95.38 186 LYS A N 1
ATOM 1434 C CA . LYS A 1 186 ? 2.030 -4.097 -31.017 1.00 95.38 186 LYS A CA 1
ATOM 1435 C C . LYS A 1 186 ? 0.961 -4.929 -30.309 1.00 95.38 186 LYS A C 1
ATOM 1437 O O . LYS A 1 186 ? -0.141 -5.070 -30.823 1.00 95.38 186 LYS A O 1
ATOM 1442 N N . ALA A 1 187 ? 1.254 -5.406 -29.099 1.00 90.94 187 ALA A N 1
ATOM 1443 C CA . ALA A 1 187 ? 0.310 -6.214 -28.325 1.00 90.94 187 ALA A CA 1
ATOM 1444 C C . ALA A 1 187 ? -0.959 -5.430 -27.947 1.00 90.94 187 ALA A C 1
ATOM 1446 O O . ALA A 1 187 ? -2.067 -5.950 -28.003 1.00 90.94 187 ALA A O 1
ATOM 1447 N N . ALA A 1 188 ? -0.813 -4.154 -27.596 1.00 90.69 188 ALA A N 1
ATOM 1448 C CA . ALA A 1 188 ? -1.928 -3.291 -27.231 1.00 90.69 188 ALA A CA 1
ATOM 1449 C C . ALA A 1 188 ? -2.875 -3.006 -28.404 1.00 90.69 188 ALA A C 1
ATOM 1451 O O . ALA A 1 188 ? -4.083 -2.935 -28.196 1.00 90.69 188 ALA A O 1
ATOM 1452 N N . GLN A 1 189 ? -2.345 -2.892 -29.628 1.00 93.19 189 GLN A N 1
ATOM 1453 C CA . GLN A 1 189 ? -3.157 -2.756 -30.840 1.00 93.19 189 GLN A CA 1
ATOM 1454 C C . GLN A 1 189 ? -4.022 -3.995 -31.090 1.00 93.19 189 GLN A C 1
ATOM 1456 O O . GLN A 1 189 ? -5.194 -3.852 -31.425 1.00 93.19 189 GLN A O 1
ATOM 1461 N N . GLU A 1 190 ? -3.474 -5.195 -30.888 1.00 95.12 190 GLU A N 1
ATOM 1462 C CA . GLU A 1 190 ? -4.226 -6.449 -31.031 1.00 95.12 190 GLU A CA 1
ATOM 1463 C C . GLU A 1 190 ? -5.282 -6.622 -29.932 1.00 95.12 190 GLU A C 1
ATOM 1465 O O . GLU A 1 190 ? -6.381 -7.110 -30.188 1.00 95.12 190 GLU A O 1
ATOM 1470 N N . LEU A 1 191 ? -4.962 -6.193 -28.710 1.00 91.44 191 LEU A N 1
ATOM 1471 C CA . LEU A 1 191 ? -5.832 -6.330 -27.541 1.00 91.44 191 LEU A CA 1
ATOM 1472 C C . LEU A 1 191 ? -6.847 -5.184 -27.384 1.00 91.44 191 LEU A C 1
ATOM 1474 O O . LEU A 1 191 ? -7.738 -5.279 -26.543 1.00 91.44 191 LEU A O 1
ATOM 1478 N N . GLY A 1 192 ? -6.721 -4.099 -28.155 1.00 92.44 192 GLY A N 1
ATOM 1479 C CA . GLY A 1 192 ? -7.582 -2.918 -28.041 1.00 92.44 192 GLY A CA 1
ATOM 1480 C C . GLY A 1 192 ? -7.413 -2.144 -26.727 1.00 92.44 192 GLY A C 1
ATOM 1481 O O . GLY A 1 192 ? -8.361 -1.518 -26.256 1.00 92.44 192 GLY A O 1
ATOM 1482 N N . VAL A 1 193 ? -6.225 -2.192 -26.118 1.00 93.50 193 VAL A N 1
ATOM 1483 C CA . VAL A 1 193 ? -5.904 -1.511 -24.847 1.00 93.50 193 VAL A CA 1
ATOM 1484 C C . VAL A 1 193 ? -4.852 -0.418 -25.055 1.00 93.50 193 VAL A C 1
ATOM 1486 O O . VAL A 1 193 ? -4.214 -0.351 -26.102 1.00 93.50 193 VAL A O 1
ATOM 1489 N N . GLU A 1 194 ? -4.637 0.462 -24.073 1.00 91.75 194 GLU A N 1
ATOM 1490 C CA . GLU A 1 194 ? -3.554 1.452 -24.158 1.00 91.75 194 GLU A CA 1
ATOM 1491 C C . GLU A 1 194 ? -2.189 0.778 -23.870 1.00 91.75 194 GLU A C 1
ATOM 1493 O O . GLU A 1 194 ? -2.057 0.091 -22.853 1.00 91.75 194 GLU A O 1
ATOM 1498 N N . PRO A 1 195 ? -1.131 0.999 -24.682 1.00 89.62 195 PRO A N 1
ATOM 1499 C CA . PRO A 1 195 ? 0.192 0.385 -24.478 1.00 89.62 195 PRO A CA 1
ATOM 1500 C C . PRO A 1 195 ? 0.784 0.613 -23.084 1.00 89.62 195 PRO A C 1
ATOM 1502 O O . PRO A 1 195 ? 1.477 -0.247 -22.541 1.00 89.62 195 PRO A O 1
ATOM 1505 N N . LYS A 1 196 ? 0.480 1.765 -22.477 1.00 90.31 196 LYS A N 1
ATOM 1506 C CA . LYS A 1 196 ? 0.934 2.110 -21.126 1.00 90.31 196 LYS A CA 1
ATOM 1507 C C . LYS A 1 196 ? 0.363 1.180 -20.059 1.00 90.31 196 LYS A C 1
ATOM 1509 O O . LYS A 1 196 ? 1.051 0.933 -19.0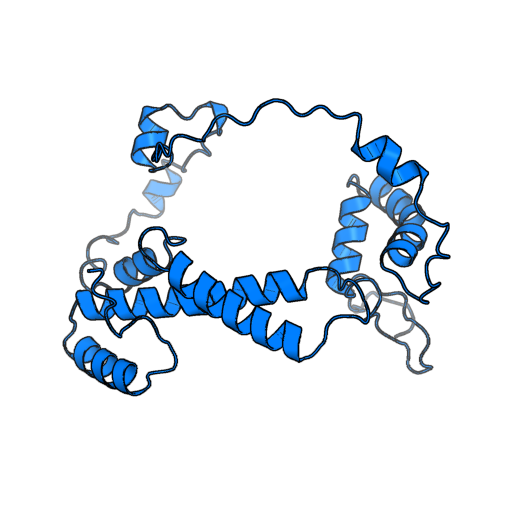76 1.00 90.31 196 LYS A O 1
ATOM 1514 N N . VAL A 1 197 ? -0.841 0.639 -20.255 1.00 92.75 197 VAL A N 1
ATOM 1515 C CA . VAL A 1 197 ? -1.469 -0.301 -19.312 1.00 92.75 197 VAL A CA 1
ATOM 1516 C C . VAL A 1 197 ? -0.674 -1.605 -19.258 1.00 92.75 197 VAL A C 1
ATOM 1518 O O . VAL A 1 197 ? -0.369 -2.087 -18.170 1.00 92.75 197 VAL A O 1
ATOM 1521 N N . LEU A 1 198 ? -0.245 -2.124 -20.414 1.00 89.19 198 LEU A N 1
ATOM 1522 C CA . LEU A 1 198 ? 0.588 -3.330 -20.483 1.00 89.19 198 LEU A CA 1
ATOM 1523 C C . LEU A 1 198 ? 1.957 -3.119 -19.822 1.00 89.19 198 LEU A C 1
ATOM 1525 O O . LEU A 1 198 ? 2.427 -3.984 -19.086 1.00 89.19 198 LEU A O 1
ATOM 1529 N N . ILE A 1 199 ? 2.581 -1.957 -20.042 1.00 89.94 199 ILE A N 1
ATOM 1530 C CA . ILE A 1 199 ? 3.871 -1.609 -19.424 1.00 89.94 199 ILE A CA 1
ATOM 1531 C C . ILE A 1 199 ? 3.721 -1.432 -17.911 1.00 89.94 199 ILE A C 1
ATOM 1533 O O . ILE A 1 199 ? 4.561 -1.919 -17.161 1.00 89.94 199 ILE A O 1
ATOM 1537 N N . ALA A 1 200 ? 2.655 -0.771 -17.453 1.00 89.75 200 ALA A N 1
ATOM 1538 C CA . ALA A 1 200 ? 2.381 -0.580 -16.032 1.00 89.75 200 ALA A CA 1
ATOM 1539 C C . ALA A 1 200 ? 2.164 -1.919 -15.316 1.00 89.75 200 ALA A C 1
ATOM 1541 O O . ALA A 1 200 ? 2.734 -2.139 -14.248 1.00 89.75 200 ALA A O 1
ATOM 1542 N N . GLN A 1 201 ? 1.408 -2.835 -15.927 1.00 89.50 201 GLN A N 1
ATOM 1543 C CA . GLN A 1 201 ? 1.210 -4.178 -15.390 1.00 89.50 201 GLN A CA 1
ATOM 1544 C C . GLN A 1 201 ? 2.529 -4.961 -15.348 1.00 89.50 201 GLN A C 1
ATOM 1546 O O . GLN A 1 201 ? 2.890 -5.479 -14.296 1.00 89.50 201 GLN A O 1
ATOM 1551 N N . ALA A 1 202 ? 3.300 -4.979 -16.439 1.00 90.50 202 ALA A N 1
ATOM 1552 C CA . ALA A 1 202 ? 4.612 -5.631 -16.466 1.00 90.50 202 ALA A CA 1
ATOM 1553 C C . ALA A 1 202 ? 5.585 -5.040 -15.425 1.00 90.50 202 ALA A C 1
ATOM 1555 O O . ALA A 1 202 ? 6.360 -5.765 -14.797 1.00 90.50 202 ALA A O 1
ATOM 1556 N N . ALA A 1 203 ? 5.545 -3.721 -15.211 1.00 87.94 203 ALA A N 1
ATOM 1557 C CA . ALA A 1 203 ? 6.353 -3.039 -14.206 1.00 87.94 203 ALA A CA 1
ATOM 1558 C C . ALA A 1 203 ? 5.944 -3.419 -12.776 1.00 87.94 203 ALA A C 1
ATOM 1560 O O . ALA A 1 203 ? 6.825 -3.622 -11.939 1.00 87.94 203 ALA A O 1
ATOM 1561 N N . LEU A 1 204 ? 4.642 -3.542 -12.502 1.00 88.69 204 LEU A N 1
ATOM 1562 C CA . LEU A 1 204 ? 4.116 -3.972 -11.205 1.00 88.69 204 LEU A CA 1
ATOM 1563 C C . LEU A 1 204 ? 4.510 -5.424 -10.897 1.00 88.69 204 LEU A C 1
ATOM 1565 O O . LEU A 1 204 ? 4.999 -5.706 -9.807 1.00 88.69 204 LEU A O 1
ATOM 1569 N N . GLU A 1 205 ? 4.362 -6.315 -11.876 1.00 89.12 205 GLU A N 1
ATOM 1570 C CA . GLU A 1 205 ? 4.629 -7.754 -11.748 1.00 89.12 205 GLU A CA 1
ATOM 1571 C C . GLU A 1 205 ? 6.117 -8.084 -11.553 1.00 89.12 205 GLU A C 1
ATOM 1573 O O . GLU A 1 205 ? 6.466 -9.034 -10.854 1.00 89.12 205 GLU A O 1
ATOM 1578 N N . THR A 1 206 ? 7.014 -7.301 -12.160 1.00 88.31 206 THR A N 1
ATOM 1579 C CA . THR A 1 206 ? 8.468 -7.563 -12.136 1.00 88.31 206 THR A CA 1
ATOM 1580 C C . THR A 1 206 ? 9.260 -6.571 -11.292 1.00 88.31 206 THR A C 1
ATOM 1582 O O . THR A 1 206 ? 10.490 -6.653 -11.226 1.00 88.31 206 THR A O 1
ATOM 1585 N N . GLY A 1 207 ? 8.591 -5.588 -10.686 1.00 86.50 207 GLY A N 1
ATOM 1586 C CA . GLY A 1 207 ? 9.249 -4.484 -9.994 1.00 86.50 207 GLY A CA 1
ATOM 1587 C C . GLY A 1 207 ? 10.185 -3.692 -10.913 1.00 86.50 207 GLY A C 1
ATOM 1588 O O . GLY A 1 207 ? 11.323 -3.417 -10.521 1.00 86.50 207 GLY A O 1
ATOM 1589 N N . TRP A 1 208 ? 9.707 -3.328 -12.109 1.00 86.50 208 TRP A N 1
ATOM 1590 C CA . TRP A 1 208 ? 10.454 -2.641 -13.180 1.00 86.50 208 TRP A CA 1
ATOM 1591 C C . TRP A 1 208 ? 11.583 -3.478 -13.800 1.00 86.50 208 TRP A C 1
ATOM 1593 O O . TRP A 1 208 ? 12.664 -2.967 -14.080 1.00 86.50 208 TRP A O 1
ATOM 1603 N N . GLY A 1 209 ? 11.357 -4.781 -13.977 1.00 86.00 209 GLY A N 1
ATOM 1604 C CA . GLY A 1 209 ? 12.332 -5.706 -14.565 1.00 86.00 209 GLY A CA 1
ATOM 1605 C C . GLY A 1 209 ? 13.403 -6.216 -13.595 1.00 86.00 209 GLY A C 1
ATOM 1606 O O . GLY A 1 209 ? 14.268 -6.991 -13.998 1.00 86.00 209 GLY A O 1
ATOM 1607 N N . ARG A 1 210 ? 13.347 -5.832 -12.312 1.00 84.81 210 ARG A N 1
ATOM 1608 C CA . ARG A 1 210 ? 14.307 -6.278 -11.285 1.00 84.81 210 ARG A CA 1
ATOM 1609 C C . ARG A 1 210 ? 14.104 -7.737 -10.870 1.00 84.81 210 ARG A C 1
ATOM 1611 O O . ARG A 1 210 ? 15.068 -8.411 -10.514 1.00 84.81 210 ARG A O 1
ATOM 1618 N N . SER A 1 211 ? 12.870 -8.226 -10.939 1.00 83.75 211 SER A N 1
ATOM 1619 C CA . SER A 1 211 ? 12.464 -9.549 -10.456 1.00 83.75 211 SER A CA 1
ATOM 1620 C C . SER A 1 211 ? 11.795 -10.375 -11.554 1.00 83.75 211 SER A C 1
ATOM 1622 O O . SER A 1 211 ? 10.697 -10.888 -11.376 1.00 83.75 211 SER A O 1
ATOM 1624 N N . VAL A 1 212 ? 12.460 -10.511 -12.704 1.00 87.06 212 VAL A N 1
ATOM 1625 C CA . VAL A 1 212 ? 12.019 -11.431 -13.767 1.00 87.06 212 VAL A CA 1
ATOM 1626 C C . VAL A 1 212 ? 12.477 -12.850 -13.436 1.00 87.06 212 VAL A C 1
ATOM 1628 O O . VAL A 1 212 ? 13.615 -13.057 -13.005 1.00 87.06 212 VAL A O 1
ATOM 1631 N N . ILE A 1 213 ? 11.600 -13.832 -13.659 1.00 85.12 213 ILE A N 1
ATOM 1632 C CA . ILE A 1 213 ? 11.921 -15.254 -13.499 1.00 85.12 213 ILE A CA 1
ATOM 1633 C C . ILE A 1 213 ? 13.145 -15.587 -14.363 1.00 85.12 213 ILE A C 1
ATOM 1635 O O . ILE A 1 213 ? 13.223 -15.191 -15.530 1.00 85.12 213 ILE A O 1
ATOM 1639 N N . LYS A 1 214 ? 14.106 -16.312 -13.794 1.00 87.94 214 LYS A N 1
ATOM 1640 C CA . LYS A 1 214 ? 15.316 -16.754 -14.491 1.00 87.94 214 LYS A CA 1
ATOM 1641 C C . LYS A 1 214 ? 15.238 -18.247 -14.776 1.00 87.94 214 LYS A C 1
ATOM 1643 O O . LYS A 1 214 ? 14.715 -19.009 -13.966 1.00 87.94 214 LYS A O 1
ATOM 1648 N N . ASN A 1 215 ? 15.786 -18.646 -15.911 1.00 84.50 215 ASN A N 1
ATOM 1649 C CA . ASN A 1 215 ? 15.963 -20.040 -16.284 1.00 84.50 215 ASN A CA 1
ATOM 1650 C C . ASN A 1 215 ? 17.049 -20.690 -15.407 1.00 84.50 215 ASN A C 1
ATOM 1652 O O . ASN A 1 215 ? 17.807 -20.011 -14.707 1.00 84.50 215 ASN A O 1
ATOM 1656 N N . ARG A 1 216 ? 17.170 -22.022 -15.467 1.00 82.62 216 ARG A N 1
ATOM 1657 C CA . ARG A 1 216 ? 18.171 -22.785 -14.687 1.00 82.62 216 ARG A CA 1
ATOM 1658 C C . ARG A 1 216 ? 19.622 -22.409 -15.008 1.00 82.62 216 ARG A C 1
ATOM 1660 O O . ARG A 1 216 ? 20.495 -22.622 -14.175 1.00 82.62 216 ARG A O 1
ATOM 1667 N N . ASP A 1 217 ? 19.869 -21.857 -16.191 1.00 82.00 217 ASP A N 1
ATOM 1668 C CA . ASP A 1 217 ? 21.172 -21.348 -16.638 1.00 82.00 217 ASP A CA 1
ATOM 1669 C C . ASP A 1 217 ? 21.449 -19.897 -16.186 1.00 82.00 217 ASP A C 1
ATOM 1671 O O . ASP A 1 217 ? 22.504 -19.345 -16.485 1.00 82.00 217 ASP A O 1
ATOM 1675 N N . GLY A 1 218 ? 20.515 -19.270 -15.460 1.00 79.00 218 GLY A N 1
ATOM 1676 C CA . GLY A 1 218 ? 20.606 -17.886 -14.996 1.00 79.00 218 GLY A CA 1
ATOM 1677 C C . GLY A 1 218 ? 20.171 -16.833 -16.021 1.00 79.00 218 GLY A C 1
ATOM 1678 O O . GLY A 1 218 ? 20.115 -15.651 -15.670 1.00 79.00 218 GLY A O 1
ATOM 1679 N N . SER A 1 219 ? 19.827 -17.231 -17.252 1.00 82.00 219 SER A N 1
ATOM 1680 C CA . SER A 1 219 ? 19.276 -16.333 -18.273 1.00 82.00 219 SER A CA 1
ATOM 1681 C C . SER A 1 219 ? 17.851 -15.887 -17.922 1.00 82.00 219 SER A C 1
ATOM 1683 O O . SER A 1 219 ? 17.150 -16.534 -17.143 1.00 82.00 219 SER A O 1
ATOM 1685 N N . SER A 1 220 ? 17.404 -14.752 -18.464 1.00 82.44 220 SER A N 1
ATOM 1686 C CA . SER A 1 220 ? 16.032 -14.272 -18.251 1.00 82.44 220 SER A CA 1
ATOM 1687 C C . SER A 1 220 ? 15.026 -15.161 -18.985 1.00 82.44 220 SER A C 1
ATOM 1689 O O . SER A 1 220 ? 15.219 -15.479 -20.156 1.00 82.44 220 SER A O 1
ATOM 1691 N N . SER A 1 221 ? 13.922 -15.515 -18.326 1.00 84.38 221 SER A N 1
ATOM 1692 C CA . SER A 1 221 ? 12.792 -16.204 -18.972 1.00 84.38 221 SER A CA 1
ATOM 1693 C C . SER A 1 221 ? 11.946 -15.278 -19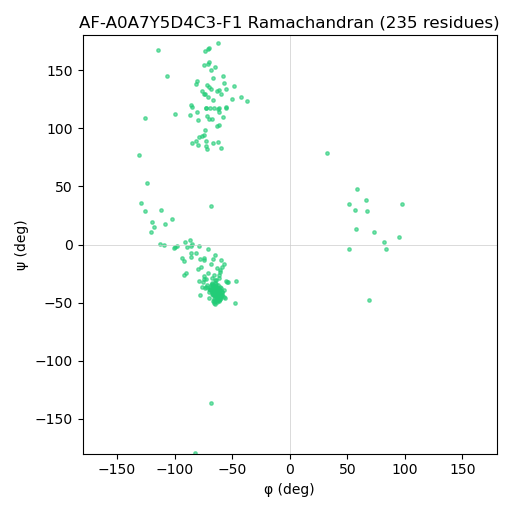.854 1.00 84.38 221 SER A C 1
ATOM 1695 O O . SER A 1 221 ? 11.070 -15.751 -20.572 1.00 84.38 221 SER A O 1
ATOM 1697 N N . TYR A 1 222 ? 12.161 -13.958 -19.767 1.00 89.00 222 TYR A N 1
ATOM 1698 C CA . TYR A 1 222 ? 11.316 -12.920 -20.376 1.00 89.00 222 TYR A CA 1
ATOM 1699 C C . TYR A 1 222 ? 9.837 -12.964 -19.946 1.00 89.00 222 TYR A C 1
ATOM 1701 O O . TYR A 1 222 ? 9.001 -12.280 -20.535 1.00 89.00 222 TYR A O 1
ATOM 1709 N N . ASN A 1 223 ? 9.498 -13.718 -18.896 1.00 90.50 223 ASN A N 1
ATOM 1710 C CA . ASN A 1 223 ? 8.142 -13.783 -18.366 1.00 90.50 223 ASN A CA 1
ATOM 1711 C C . ASN A 1 223 ? 7.848 -12.561 -17.486 1.00 90.50 223 ASN A C 1
ATOM 1713 O O . ASN A 1 223 ? 8.025 -12.589 -16.270 1.00 90.50 223 ASN A O 1
ATOM 1717 N N . LEU A 1 224 ? 7.423 -11.470 -18.126 1.00 90.19 224 LEU A N 1
ATOM 1718 C CA . LEU A 1 224 ? 7.159 -10.187 -17.466 1.00 90.19 224 LEU A CA 1
ATOM 1719 C C . LEU A 1 224 ? 5.788 -10.102 -16.781 1.00 90.19 224 LEU A C 1
ATOM 1721 O O . LEU A 1 224 ? 5.504 -9.121 -16.104 1.00 90.19 224 LEU A O 1
ATOM 1725 N N . PHE A 1 225 ? 4.941 -11.113 -16.968 1.00 92.81 225 PHE A N 1
ATOM 1726 C CA . PHE A 1 225 ? 3.570 -11.150 -16.451 1.00 92.81 225 PHE A CA 1
ATOM 1727 C C . PHE A 1 225 ? 3.335 -12.334 -15.507 1.00 92.81 225 PHE A C 1
ATOM 1729 O O . PHE A 1 225 ? 2.193 -12.642 -15.181 1.00 92.81 225 PHE A O 1
ATOM 1736 N N . ASN A 1 226 ? 4.405 -13.029 -15.102 1.00 90.06 226 ASN A N 1
ATOM 1737 C CA . ASN A 1 226 ? 4.354 -14.183 -14.203 1.00 90.06 226 ASN A CA 1
ATOM 1738 C C . ASN A 1 226 ? 3.345 -15.268 -14.643 1.00 90.06 226 ASN A C 1
ATOM 1740 O O . ASN A 1 226 ? 2.720 -15.941 -13.817 1.00 90.06 226 ASN A O 1
ATOM 1744 N N . ILE A 1 227 ? 3.188 -15.461 -15.959 1.00 89.56 227 ILE A N 1
ATOM 1745 C CA . ILE A 1 227 ? 2.241 -16.433 -16.516 1.00 89.56 227 ILE A CA 1
ATOM 1746 C C . ILE A 1 227 ? 2.759 -17.844 -16.254 1.00 89.56 227 ILE A C 1
ATOM 1748 O O . ILE A 1 227 ? 3.900 -18.174 -16.581 1.00 89.56 227 ILE A O 1
ATOM 1752 N N . LYS A 1 228 ? 1.917 -18.685 -15.654 1.00 89.62 228 LYS A N 1
ATOM 1753 C CA . LYS A 1 228 ? 2.245 -20.084 -15.362 1.00 89.62 228 LYS A CA 1
ATOM 1754 C C . LYS A 1 228 ? 2.069 -20.939 -16.616 1.00 89.62 228 LYS A C 1
ATOM 1756 O O . LYS A 1 228 ? 1.088 -20.781 -17.340 1.00 89.62 228 LYS A O 1
ATOM 1761 N N . ALA A 1 229 ? 2.973 -21.891 -16.825 1.00 88.88 229 ALA A N 1
ATOM 1762 C CA . ALA A 1 229 ? 2.829 -22.897 -17.870 1.00 88.88 229 ALA A CA 1
ATOM 1763 C C . ALA A 1 229 ? 1.719 -23.897 -17.492 1.00 88.88 229 ALA A C 1
ATOM 1765 O O . ALA A 1 229 ? 1.860 -24.659 -16.534 1.00 88.88 229 ALA A O 1
ATOM 1766 N N . GLY A 1 230 ? 0.598 -23.861 -18.216 1.00 85.62 230 GLY A N 1
ATOM 1767 C CA . GLY A 1 230 ? -0.483 -24.844 -18.093 1.00 85.62 230 GLY A CA 1
ATOM 1768 C C . GLY A 1 230 ? -0.206 -26.126 -18.887 1.00 85.62 230 GLY A C 1
ATOM 1769 O O . GLY A 1 230 ? 0.804 -26.237 -19.573 1.00 85.62 230 GLY A O 1
ATOM 1770 N N . SER A 1 231 ? -1.139 -27.081 -18.858 1.00 87.38 231 SER A N 1
ATOM 1771 C CA . SER A 1 231 ? -1.034 -28.340 -19.621 1.00 87.38 231 SER A CA 1
ATOM 1772 C C . SER A 1 231 ? -1.010 -28.156 -21.144 1.00 87.38 231 SER A C 1
ATOM 1774 O O . SER A 1 231 ? -0.571 -29.053 -21.854 1.00 87.38 231 SER A O 1
ATOM 1776 N N . ALA A 1 232 ? -1.480 -27.009 -21.640 1.00 90.19 232 ALA A N 1
ATOM 1777 C CA . ALA A 1 232 ? -1.471 -26.646 -23.056 1.00 90.19 232 ALA A CA 1
ATOM 1778 C C . ALA A 1 232 ? -0.188 -25.914 -23.500 1.00 90.19 232 ALA A C 1
ATOM 1780 O O . ALA A 1 232 ? -0.075 -25.557 -24.668 1.00 90.19 232 ALA A O 1
ATOM 1781 N N . TRP A 1 233 ? 0.751 -25.646 -22.585 1.00 87.50 233 TRP A N 1
ATOM 1782 C CA . TRP A 1 233 ? 2.014 -24.986 -22.910 1.00 87.50 233 TRP A CA 1
ATOM 1783 C C . TRP A 1 233 ? 3.053 -26.013 -23.369 1.00 87.50 233 TRP A C 1
ATOM 1785 O O . TRP A 1 233 ? 3.416 -26.912 -22.614 1.00 87.50 233 TRP A O 1
ATOM 1795 N N . ASP A 1 234 ? 3.546 -25.857 -24.593 1.00 88.00 234 ASP A N 1
ATOM 1796 C CA . ASP A 1 234 ? 4.541 -26.720 -25.242 1.00 88.00 234 ASP A CA 1
ATOM 1797 C C . ASP A 1 234 ? 5.970 -26.139 -25.209 1.00 88.00 234 ASP A C 1
ATOM 1799 O O . ASP A 1 234 ? 6.929 -26.782 -25.645 1.00 88.00 234 ASP A O 1
ATOM 1803 N N . GLY A 1 235 ? 6.131 -24.929 -24.667 1.00 80.19 235 GLY A N 1
ATOM 1804 C CA . GLY A 1 235 ? 7.422 -24.268 -24.505 1.00 80.19 235 GLY A CA 1
ATOM 1805 C C . GLY A 1 235 ? 8.282 -24.856 -23.380 1.00 80.19 235 GLY A C 1
ATOM 1806 O O . GLY A 1 235 ? 7.818 -25.594 -22.510 1.00 80.19 235 GLY A O 1
ATOM 1807 N N . ARG A 1 236 ? 9.570 -24.491 -23.369 1.00 68.19 236 ARG A N 1
ATOM 1808 C CA . ARG A 1 236 ? 10.516 -24.913 -22.318 1.00 68.19 236 ARG A CA 1
ATOM 1809 C C . ARG A 1 236 ? 10.143 -24.281 -20.966 1.00 68.19 236 ARG A C 1
ATOM 1811 O O . ARG A 1 236 ? 9.697 -23.135 -20.939 1.00 68.19 236 ARG A O 1
ATOM 1818 N N . GLN A 1 237 ? 10.333 -25.039 -19.882 1.00 61.75 237 GLN A N 1
ATOM 1819 C CA . GLN A 1 237 ? 10.115 -24.634 -18.484 1.00 61.75 237 GLN A CA 1
ATOM 1820 C C . GLN A 1 237 ? 11.438 -24.400 -17.751 1.00 61.75 237 GLN A C 1
ATOM 1822 O O . GLN A 1 237 ? 12.419 -25.118 -18.063 1.00 61.75 237 GLN A O 1
#

Secondary structure (DSSP, 8-state):
-----S-S-TT-HHHHHHHHHHHHTT-HHHHHHHHHHHHHHHHHHHHHHHHHHS----S---HHHHHHHHHHHHHHHHHHTSTT--SHHHHHHHHHSGGGTTS-S---HHHHHHS------TTS--HHHHHHTTTT-----PPP------SSHHHHHHTTS---PPP--TT-HHHHHHHHHHHHHHHHHHHTS-HHHHHHHHHHHHTTTTT--B-TTS-B---TT-----TT--S--

Sequence (237 aa):
MLKVQNADVYTDFNGLGKLKAEAREQDPEALKQVAKQFESLFLNMVLKSMRQAKLDDGAMDNDQSKFYQDMYDQQLAVHLSGESGIGLANMMVKQLSPNQTQSLAQKDIVEYIKNPTQAINPADLSVHDMAKLGLLKRESTELPPVAPMAAPQLEKLMANLPDIPEPEVPGSKKAFVEQLLPLAQKAAQELGVEPKVLIAQAALETGWGRSVIKNRDGSSSYNLFNIKAGSAWDGRQ

Nearest PDB structures (foldseek):
  3vwo-assembly1_A  TM=9.558E-01  e=2.735E-04  Sphingomonas sp. A1
  3k3t-assembly1_A  TM=9.690E-01  e=1.578E-03  Sphingomonas sp. A1
  5dn5-assembly2_B  TM=9.595E-01  e=1.392E-02  Salmonella enterica subsp. enterica serovar Typhimurium str. LT2
  5dn4-assembly1_A  TM=9.214E-01  e=3.087E-02  Salmonella enterica subsp. enterica serovar Typhimurium str. LT2
  5dn5-assembly3_C  TM=9.595E-01  e=5.249E-02  Salmonella enterica subsp. enterica serovar Typhimurium str. LT2

Solvent-accessible surface area (backbone atoms only — not comparable to full-atom values): 14818 Å² total; per-residue (Å²): 134,84,82,80,68,96,81,79,54,93,82,46,64,63,59,52,54,51,45,56,55,41,48,74,71,67,39,71,67,40,44,43,52,51,24,30,54,49,39,15,53,50,42,31,52,50,55,50,50,53,56,70,65,45,78,80,74,71,101,71,81,44,72,67,56,51,51,54,50,52,56,47,43,48,54,49,15,46,60,46,33,44,98,78,34,98,48,57,25,59,50,48,39,53,73,68,37,84,79,46,79,77,78,64,74,66,80,46,72,66,56,45,72,74,55,62,84,73,84,76,54,84,88,74,63,47,73,67,57,37,48,77,69,59,73,64,77,75,78,83,73,84,76,79,89,77,73,88,76,71,80,74,59,65,60,62,58,64,74,67,58,78,90,67,79,75,78,87,59,93,80,41,63,64,57,49,48,64,67,41,47,72,57,30,46,56,55,15,64,78,70,74,49,61,36,65,57,57,50,52,51,31,28,66,65,12,65,47,66,75,57,52,52,58,43,98,87,69,46,77,61,77,46,44,73,74,75,76,85,53,93,87,55,86,69,92,131